Protein AF-A0A1F4CZK6-F1 (afdb_monomer_lite)

Secondary structure (DSSP, 8-state):
--EEEEEEEHHHHHHHHHHS-HHHHHHHTTS-HHHHHHHHHHTTPPPPPTTHHHHHHTT-----PPPPP--S--EEEEEEE--TT-----HHHHHHHHHHHHSGGG-----SS-SS--HHHHHHHHHHSPPS-S-TT-EE-TTSSS--EEE-GGGHHHHHHHHHHHHHHHHTTT---EEEEETTEEEEEEEETTEEEEE-EE--PPP--PPP-----------

Sequence (223 aa):
MPYVTIRYERNKLYEEVWAEAVTTVAKRYGISDVALRKRCKQLAVPLPPLGYWARVAAGKKPPTPPLPKYSGQTEIVRQRFVSEDAGETDPEHLIARREFKMRPENRIVVSETLDMPHPLIAATERALRRPKGRDPRDLQTKGRQSLDLCVSDGSVQRALRIMDALVKALDARGMPLRIIELDKKQRSCVTLQGQNLAIRLVEITVRTERKLHVDAVSVPVLS

Radius of gyration: 27.0 Å; chains: 1; bounding box: 80×61×60 Å

Foldseek 3Di:
DDKDKDKDFQVVLLVVQVVDPLQVVCVVVPHHSVVSVVVCVQQVRDHDDPCNVVCVVVVDDDDDDDRDDDPDDRMDIDIDDDDPPPPPCPVVVVVVVVVCCPPPLLPQDQDPDQDPFDPQLVQQVVLQPDDPDDDQQFRASWPGSHAGETHHPVCSRVVSSVVRSVQVSCVVVVFHFGFDQDPNTTFTWTQDPNDTDGDHYHDDDDDDDDDPPPPPPPDDDDD

pLDDT: mean 81.78, std 14.42, range [42.69, 95.69]

Structure (mmCIF, N/CA/C/O backbone):
data_AF-A0A1F4CZK6-F1
#
_entry.id   AF-A0A1F4CZK6-F1
#
loop_
_atom_site.group_PDB
_atom_site.id
_atom_site.type_symbol
_atom_site.label_atom_id
_atom_site.label_alt_id
_atom_site.label_comp_id
_atom_site.label_asym_id
_atom_site.label_entity_id
_atom_site.label_seq_id
_atom_site.pdbx_PDB_ins_code
_atom_site.Cartn_x
_atom_site.Cartn_y
_atom_site.Cartn_z
_atom_site.occupancy
_atom_site.B_iso_or_equiv
_atom_site.auth_seq_id
_atom_site.auth_comp_id
_atom_site.auth_asym_id
_atom_site.auth_atom_id
_atom_site.pdbx_PDB_model_num
ATOM 1 N N . MET A 1 1 ? -4.851 25.040 1.186 1.00 56.41 1 MET A N 1
ATOM 2 C CA . MET A 1 1 ? -4.259 23.790 1.729 1.00 56.41 1 MET A CA 1
ATOM 3 C C . MET A 1 1 ? -5.237 23.211 2.750 1.00 56.41 1 MET A C 1
ATOM 5 O O . MET A 1 1 ? -5.191 23.660 3.892 1.00 56.41 1 MET A O 1
ATOM 9 N N . PRO A 1 2 ? -6.159 22.297 2.393 1.00 77.25 2 PRO A N 1
ATOM 10 C CA . PRO A 1 2 ? -7.201 21.882 3.328 1.00 77.25 2 PRO A CA 1
ATOM 11 C C . PRO A 1 2 ? -6.672 20.805 4.285 1.00 77.25 2 PRO A C 1
ATOM 13 O O . PRO A 1 2 ? -6.826 19.601 4.087 1.00 77.25 2 PRO A O 1
ATOM 16 N N . TYR A 1 3 ? -5.998 21.245 5.346 1.00 78.12 3 TYR A N 1
ATOM 17 C CA . TYR A 1 3 ? -5.787 20.414 6.526 1.00 78.12 3 TYR A CA 1
ATOM 18 C C . TYR A 1 3 ? -6.946 20.635 7.488 1.00 78.12 3 TYR A C 1
ATOM 20 O O . TYR A 1 3 ? -7.206 21.762 7.904 1.00 78.12 3 TYR A O 1
ATOM 28 N N . VAL A 1 4 ? -7.615 19.556 7.880 1.00 86.38 4 VAL A N 1
ATOM 29 C CA . VAL A 1 4 ? -8.638 19.601 8.924 1.00 86.38 4 VAL A CA 1
ATOM 30 C C . VAL A 1 4 ? -8.013 19.142 10.232 1.00 86.38 4 VAL A C 1
ATOM 32 O O . VAL A 1 4 ? -7.334 18.112 10.295 1.00 86.38 4 VAL A O 1
ATOM 35 N N . THR A 1 5 ? -8.231 19.921 11.288 1.00 90.38 5 THR A N 1
ATOM 36 C CA . THR A 1 5 ? -7.816 19.554 12.642 1.00 90.38 5 THR A CA 1
ATOM 37 C C . THR A 1 5 ? -8.919 18.729 13.287 1.00 90.38 5 THR A C 1
ATOM 39 O O . THR A 1 5 ? -10.020 19.221 13.508 1.00 90.38 5 THR A O 1
ATOM 42 N N . ILE A 1 6 ? -8.617 17.473 13.603 1.00 90.75 6 ILE A N 1
ATOM 43 C CA . ILE A 1 6 ? -9.519 16.559 14.299 1.00 90.75 6 ILE A CA 1
ATOM 44 C C . ILE A 1 6 ? -9.060 16.441 15.751 1.00 90.75 6 ILE A C 1
ATOM 46 O O . ILE A 1 6 ? -7.894 16.129 16.015 1.00 90.75 6 ILE A O 1
ATOM 50 N N . ARG A 1 7 ? -9.989 16.670 16.680 1.00 93.38 7 ARG A N 1
ATOM 51 C CA . ARG A 1 7 ? -9.779 16.555 18.126 1.00 93.38 7 ARG A CA 1
ATOM 52 C C . ARG A 1 7 ? -10.531 15.343 18.666 1.00 93.38 7 ARG A C 1
ATOM 54 O O . ARG A 1 7 ? -11.710 15.157 18.369 1.00 93.38 7 ARG A O 1
ATOM 61 N N . TYR A 1 8 ? -9.834 14.517 19.437 1.00 93.50 8 TYR A N 1
ATOM 62 C CA . TYR A 1 8 ? -10.393 13.369 20.144 1.00 93.50 8 TYR A CA 1
ATOM 63 C C . TYR A 1 8 ? -10.308 13.645 21.638 1.00 93.50 8 TYR A C 1
ATOM 65 O O . TYR A 1 8 ? -9.234 13.523 22.224 1.00 93.50 8 TYR A O 1
ATOM 73 N N . GLU A 1 9 ? -11.431 13.998 22.245 1.00 94.75 9 GLU A N 1
ATOM 74 C CA . GLU A 1 9 ? -11.539 14.207 23.686 1.00 94.75 9 GLU A CA 1
ATOM 75 C C . GLU A 1 9 ? -12.031 12.927 24.359 1.00 94.75 9 GLU A C 1
ATOM 77 O O . GLU A 1 9 ? -12.968 12.284 23.887 1.00 94.75 9 GLU A O 1
ATOM 82 N N . ARG A 1 10 ? -11.408 12.552 25.476 1.00 94.50 10 ARG A N 1
ATOM 83 C CA . ARG A 1 10 ? -11.671 11.290 26.177 1.00 94.50 10 ARG A CA 1
ATOM 84 C C . ARG A 1 10 ? -13.142 11.097 26.558 1.00 94.50 10 ARG A C 1
ATOM 86 O O . ARG A 1 10 ? -13.684 10.021 26.320 1.00 94.50 10 ARG A O 1
ATOM 93 N N . ASN A 1 11 ? -13.768 12.120 27.141 1.00 93.56 11 ASN A N 1
ATOM 94 C CA . AS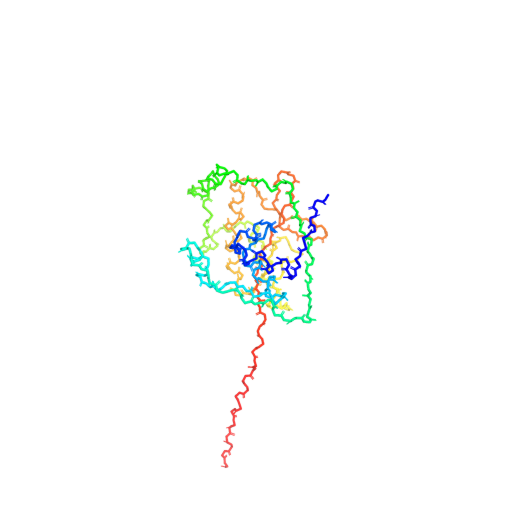N A 1 11 ? -15.154 12.048 27.616 1.00 93.56 11 ASN A CA 1
ATOM 95 C C . ASN A 1 11 ? -16.131 11.941 26.442 1.00 93.56 11 ASN A C 1
ATOM 97 O O . ASN A 1 11 ? -16.938 11.018 26.395 1.00 93.56 11 ASN A O 1
ATOM 101 N N . LYS A 1 12 ? -15.969 12.812 25.441 1.00 94.06 12 LYS A N 1
ATOM 102 C CA . LYS A 1 12 ? -16.774 12.798 24.217 1.00 94.06 12 LYS A CA 1
ATOM 103 C C . LYS A 1 12 ? -16.664 11.467 23.476 1.00 94.06 12 LYS A C 1
ATOM 105 O O . LYS A 1 12 ? -17.664 10.882 23.080 1.00 94.06 12 LYS A O 1
ATOM 110 N N . LEU A 1 13 ? -15.443 10.951 23.333 1.00 94.12 13 LEU A N 1
ATOM 111 C CA . LEU A 1 13 ? -15.209 9.682 22.657 1.00 94.12 13 LEU A CA 1
ATOM 112 C C . LEU A 1 13 ? -15.862 8.513 23.405 1.00 94.12 13 LEU A C 1
ATOM 114 O O . LEU A 1 13 ? -16.366 7.600 22.760 1.00 94.12 13 LEU A O 1
ATOM 118 N N . TYR A 1 14 ? -15.870 8.540 24.742 1.00 95.12 14 TYR A N 1
ATOM 119 C CA . TYR A 1 14 ? -16.593 7.564 25.557 1.00 95.12 14 TYR A CA 1
ATOM 120 C C . TYR A 1 14 ? -18.107 7.639 25.315 1.00 95.12 14 TYR A C 1
ATOM 122 O O . TYR A 1 14 ? -18.718 6.618 25.019 1.00 95.12 14 TYR A O 1
ATOM 130 N N . GLU A 1 15 ? -18.707 8.826 25.364 1.00 94.00 15 GLU A N 1
ATOM 131 C CA . GLU A 1 15 ? -20.142 8.993 25.101 1.00 94.00 15 GLU A CA 1
ATOM 132 C C . GLU A 1 15 ? -20.527 8.477 23.709 1.00 94.00 15 GLU A C 1
ATOM 134 O O . GLU A 1 15 ? -21.470 7.702 23.570 1.00 94.00 15 GLU A O 1
ATOM 139 N N . GLU A 1 16 ? -19.748 8.815 22.681 1.00 94.19 16 GLU A N 1
ATOM 140 C CA . GLU A 1 16 ? -20.040 8.417 21.304 1.00 94.19 16 GLU A CA 1
ATOM 141 C C . GLU A 1 16 ? -19.936 6.902 21.076 1.00 94.19 16 GLU A C 1
ATOM 143 O O . GLU A 1 16 ? -20.827 6.318 20.458 1.00 94.19 16 GLU A O 1
ATOM 148 N N . VAL A 1 17 ? -18.885 6.235 21.575 1.00 94.44 17 VAL A N 1
ATOM 149 C CA . VAL A 1 17 ? -18.693 4.782 21.351 1.00 94.44 17 VAL A CA 1
ATOM 150 C C . VAL A 1 17 ? -19.632 3.904 22.176 1.00 94.44 17 VAL A C 1
ATOM 152 O O . VAL A 1 17 ? -19.756 2.712 21.881 1.00 94.44 17 VAL A O 1
ATOM 155 N N . TRP A 1 18 ? -20.263 4.467 23.208 1.00 93.56 18 TRP A N 1
ATOM 156 C CA . TRP A 1 18 ? -21.314 3.814 23.991 1.00 93.56 18 TRP A CA 1
ATOM 157 C C . TRP A 1 18 ? -22.728 4.202 23.535 1.00 93.56 18 TRP A C 1
ATOM 159 O O . TRP A 1 18 ? -23.667 3.476 23.853 1.00 93.56 18 TRP A O 1
ATOM 169 N N . ALA A 1 19 ? -22.882 5.272 22.748 1.00 91.44 19 ALA A N 1
ATOM 170 C CA . ALA A 1 19 ? -24.136 5.652 22.093 1.00 91.44 19 ALA A CA 1
ATOM 171 C C . ALA A 1 19 ? -24.327 4.978 20.724 1.00 91.44 19 ALA A C 1
ATOM 173 O O . ALA A 1 19 ? -25.451 4.623 20.372 1.00 91.44 19 ALA A O 1
ATOM 174 N N . GLU A 1 20 ? -23.245 4.740 19.974 1.00 91.56 20 GLU A N 1
ATOM 175 C CA . GLU A 1 20 ? -23.296 4.095 18.660 1.00 91.56 20 GLU A CA 1
ATOM 176 C C . GLU A 1 20 ? -22.136 3.125 18.396 1.00 91.56 20 GLU A C 1
ATOM 178 O O . GLU A 1 20 ? -21.078 3.150 19.028 1.00 91.56 20 GLU A O 1
ATOM 183 N N . ALA A 1 21 ? -22.322 2.256 17.397 1.00 91.94 21 ALA A N 1
ATOM 184 C CA . ALA A 1 21 ? -21.283 1.338 16.956 1.00 91.94 21 ALA A CA 1
ATOM 185 C C . ALA A 1 21 ? -20.005 2.087 16.543 1.00 91.94 21 ALA A C 1
ATOM 187 O O . ALA A 1 21 ? -20.043 3.056 15.786 1.00 91.94 21 ALA A O 1
ATOM 188 N N . VAL A 1 22 ? -18.849 1.566 16.971 1.00 92.06 22 VAL A N 1
ATOM 189 C CA . VAL A 1 22 ? -17.511 2.128 16.688 1.00 92.06 22 VAL A CA 1
ATOM 190 C C . VAL A 1 22 ? -17.303 2.386 15.191 1.00 92.06 22 VAL A C 1
ATOM 192 O O . VAL A 1 22 ? -16.657 3.357 14.814 1.00 92.06 22 VAL A O 1
ATOM 195 N N . THR A 1 23 ? -17.869 1.541 14.329 1.00 90.44 23 THR A N 1
ATOM 196 C CA . THR A 1 23 ? -17.836 1.701 12.868 1.00 90.44 23 THR A CA 1
ATOM 197 C C . THR A 1 23 ? -18.533 2.972 12.393 1.00 90.44 23 THR A C 1
ATOM 199 O O . THR A 1 23 ? -18.058 3.606 11.457 1.00 90.44 23 THR A O 1
ATOM 202 N N . THR A 1 24 ? -19.642 3.356 13.023 1.00 91.94 24 THR A N 1
ATOM 203 C CA . THR A 1 24 ? -20.401 4.570 12.695 1.00 91.94 24 THR A CA 1
ATOM 204 C C . THR A 1 24 ? -19.690 5.804 13.230 1.00 91.94 24 THR A C 1
ATOM 206 O O . THR A 1 24 ? -19.474 6.759 12.487 1.00 91.94 24 THR A O 1
ATOM 209 N N . VAL A 1 25 ? -19.223 5.746 14.479 1.00 93.88 25 VAL A N 1
ATOM 210 C CA . VAL A 1 25 ? -18.435 6.820 15.098 1.00 93.88 25 VAL A CA 1
ATOM 211 C C . VAL A 1 25 ? -17.164 7.099 14.286 1.00 93.88 25 VAL A C 1
ATOM 213 O O . VAL A 1 25 ? -16.857 8.249 13.981 1.00 93.88 25 VAL A O 1
ATOM 216 N N . ALA A 1 26 ? -16.457 6.059 13.833 1.00 91.81 26 ALA A N 1
ATOM 217 C CA . ALA A 1 26 ? -15.217 6.205 13.065 1.00 91.81 26 ALA A CA 1
ATOM 218 C C . ALA A 1 26 ? -15.409 6.986 11.755 1.00 91.81 26 ALA A C 1
ATOM 220 O O . ALA A 1 26 ? -14.544 7.791 11.398 1.00 91.81 26 ALA A O 1
ATOM 221 N N . LYS A 1 27 ? -16.562 6.816 11.089 1.00 90.12 27 LYS A N 1
ATOM 222 C CA . LYS A 1 27 ? -16.910 7.556 9.866 1.00 90.12 27 LYS A CA 1
ATOM 223 C C . LYS A 1 27 ? -17.008 9.061 10.106 1.00 90.12 27 LYS A C 1
ATOM 225 O O . LYS A 1 27 ? -16.531 9.815 9.266 1.00 90.12 27 LYS A O 1
ATOM 230 N N . ARG A 1 28 ? -17.533 9.507 11.254 1.00 89.56 28 ARG A N 1
ATOM 231 C CA . ARG A 1 28 ? -17.620 10.944 11.595 1.00 89.56 28 ARG A CA 1
ATOM 232 C C . ARG A 1 28 ? -16.247 11.594 11.728 1.00 89.56 28 ARG A C 1
ATOM 234 O O . ARG A 1 28 ? -16.057 12.741 11.350 1.00 89.56 28 ARG A O 1
ATOM 241 N N . TYR A 1 29 ? -15.273 10.830 12.214 1.00 88.12 29 TYR A N 1
ATOM 242 C CA . TYR A 1 29 ? -13.871 11.242 12.278 1.00 88.12 29 TYR A CA 1
ATOM 243 C C . TYR A 1 29 ? -13.104 10.975 10.967 1.00 88.12 29 TYR A C 1
ATOM 245 O O . TYR A 1 29 ? -11.902 11.230 10.880 1.00 88.12 29 TYR A O 1
ATOM 253 N N . GLY A 1 30 ? -13.767 10.420 9.946 1.00 85.38 30 GLY A N 1
ATOM 254 C CA . GLY A 1 30 ? -13.189 10.054 8.653 1.00 85.38 30 GLY A CA 1
ATOM 255 C C . GLY A 1 30 ? -12.145 8.932 8.707 1.00 85.38 30 GLY A C 1
ATOM 256 O O . GLY A 1 30 ? -11.421 8.727 7.732 1.00 85.38 30 GLY A O 1
ATOM 257 N N . ILE A 1 31 ? -11.984 8.230 9.830 1.00 88.44 31 ILE A N 1
ATOM 258 C CA . ILE A 1 31 ? -10.938 7.213 10.030 1.00 88.44 31 ILE A CA 1
ATOM 259 C C . ILE A 1 31 ? -11.510 5.792 9.983 1.00 88.44 31 ILE A C 1
ATOM 261 O O . ILE A 1 31 ? -12.718 5.589 10.039 1.00 88.44 31 ILE A O 1
ATOM 265 N N . SER A 1 32 ? -10.632 4.789 9.898 1.00 89.38 32 SER A N 1
ATOM 266 C CA . SER A 1 32 ? -11.051 3.391 10.028 1.00 89.38 32 SER A CA 1
ATOM 267 C C . SER A 1 32 ? -11.450 3.048 11.465 1.00 89.38 32 SER A C 1
ATOM 269 O O . SER A 1 32 ? -10.983 3.658 12.433 1.00 89.38 32 SER A O 1
ATOM 271 N N . ASP A 1 33 ? -12.274 2.015 11.613 1.00 90.69 33 ASP A N 1
ATOM 272 C CA . ASP A 1 33 ? -12.677 1.456 12.903 1.00 90.69 33 ASP A CA 1
ATOM 273 C C . ASP A 1 33 ? -11.459 1.043 13.754 1.00 90.69 33 ASP A C 1
ATOM 275 O O . ASP A 1 33 ? -11.380 1.372 14.938 1.00 90.69 33 ASP A O 1
ATOM 279 N N . VAL A 1 34 ? -10.452 0.410 13.144 1.00 93.12 34 VAL A N 1
ATOM 280 C CA . VAL A 1 34 ? -9.192 0.031 13.799 1.00 93.12 34 VAL A CA 1
ATOM 281 C C . VAL A 1 34 ? -8.441 1.267 14.292 1.00 93.12 34 VAL A C 1
ATOM 283 O O . VAL A 1 34 ? -7.881 1.255 15.392 1.00 93.12 34 VAL A O 1
ATOM 286 N N . ALA A 1 35 ? -8.427 2.350 13.509 1.00 92.00 35 ALA A N 1
ATOM 287 C CA . ALA A 1 35 ? -7.797 3.598 13.920 1.00 92.00 35 ALA A CA 1
ATOM 288 C C . ALA A 1 35 ? -8.531 4.226 15.113 1.00 92.00 35 ALA A C 1
ATOM 290 O O . ALA A 1 35 ? -7.868 4.622 16.073 1.00 92.00 35 ALA A O 1
ATOM 291 N N . LEU A 1 36 ? -9.869 4.247 15.110 1.00 94.25 36 LEU A N 1
ATOM 292 C CA . LEU A 1 36 ? -10.653 4.758 16.237 1.00 94.25 36 LEU A CA 1
ATOM 293 C C . LEU A 1 36 ? -10.429 3.919 17.505 1.00 94.25 36 LEU A C 1
ATOM 295 O O . LEU A 1 36 ? -10.193 4.476 18.577 1.00 94.25 36 LEU A O 1
ATOM 299 N N . ARG A 1 37 ? -10.387 2.584 17.389 1.00 94.12 37 ARG A N 1
ATOM 300 C CA . ARG A 1 37 ? -10.061 1.685 18.513 1.00 94.12 37 ARG A CA 1
ATOM 301 C C . ARG A 1 37 ? -8.679 1.970 19.099 1.00 94.12 37 ARG A C 1
ATOM 303 O O . ARG A 1 37 ? -8.524 1.973 20.319 1.00 94.12 37 ARG A O 1
ATOM 310 N N . LYS A 1 38 ? -7.680 2.260 18.255 1.00 94.50 38 LYS A N 1
ATOM 311 C CA . LYS A 1 38 ? -6.349 2.689 18.721 1.00 94.50 38 LYS A CA 1
ATOM 312 C C . LYS A 1 38 ? -6.421 3.999 19.509 1.00 94.50 38 LYS A C 1
ATOM 314 O O . LYS A 1 38 ? -5.742 4.102 20.526 1.00 94.50 38 LYS A O 1
ATOM 319 N N . ARG A 1 39 ? -7.244 4.970 19.088 1.00 94.06 39 ARG A N 1
ATOM 320 C CA . ARG A 1 39 ? -7.448 6.227 19.837 1.00 94.06 39 ARG A CA 1
ATOM 321 C C . ARG A 1 39 ? -8.128 5.991 21.180 1.00 94.06 39 ARG A C 1
ATOM 323 O O . ARG A 1 39 ? -7.629 6.479 22.187 1.00 94.06 39 ARG A O 1
ATOM 330 N N . CYS A 1 40 ? -9.172 5.164 21.213 1.00 93.56 40 CYS A N 1
ATOM 331 C CA . CYS A 1 40 ? -9.838 4.786 22.462 1.00 93.56 40 CYS A CA 1
ATOM 332 C C . CYS A 1 40 ? -8.851 4.135 23.440 1.00 93.56 40 CYS A C 1
ATOM 334 O O . CYS A 1 40 ? -8.787 4.518 24.603 1.00 93.56 40 CYS A O 1
ATOM 336 N N . LYS A 1 41 ? -8.003 3.218 22.951 1.00 93.12 41 LYS A N 1
ATOM 337 C CA . LYS A 1 41 ? -6.956 2.581 23.761 1.00 93.12 41 LYS A CA 1
ATOM 338 C C . LYS A 1 41 ? -5.937 3.592 24.305 1.00 93.12 41 LYS A C 1
ATOM 340 O O . LYS A 1 41 ? -5.561 3.490 25.465 1.00 93.12 41 LYS A O 1
ATOM 345 N N . GLN A 1 42 ? -5.502 4.556 23.490 1.00 92.50 42 GLN A N 1
ATOM 346 C CA . GLN A 1 42 ? -4.559 5.608 23.904 1.00 92.50 42 GLN A CA 1
ATOM 347 C C . GLN A 1 42 ? -5.133 6.527 24.993 1.00 92.50 42 GLN A C 1
ATOM 349 O O . GLN A 1 42 ? -4.411 6.924 25.902 1.00 92.50 42 GLN A O 1
ATOM 354 N N . LEU A 1 43 ? -6.430 6.831 24.918 1.00 93.06 43 LEU A N 1
ATOM 355 C CA . LEU A 1 43 ? -7.142 7.673 25.884 1.00 93.06 43 LEU A CA 1
ATOM 356 C C . LEU A 1 43 ? -7.712 6.881 27.076 1.00 93.06 43 LEU A C 1
ATOM 358 O O . LEU A 1 43 ? -8.468 7.435 27.872 1.00 93.06 43 LEU A O 1
ATOM 362 N N . ALA A 1 44 ? -7.402 5.584 27.191 1.00 92.94 44 ALA A N 1
ATOM 363 C CA . ALA A 1 44 ? -7.985 4.686 28.191 1.00 92.94 44 ALA A CA 1
ATOM 364 C C . ALA A 1 44 ? -9.528 4.784 28.255 1.00 92.94 44 ALA A C 1
ATOM 366 O O . ALA A 1 44 ? -10.124 4.861 29.335 1.00 92.94 44 ALA A O 1
ATOM 367 N N . VAL A 1 45 ? -10.164 4.834 27.080 1.00 94.06 45 VAL A N 1
ATOM 368 C CA . VAL A 1 45 ? -11.620 4.801 26.904 1.00 94.06 45 VAL A CA 1
ATOM 369 C C . VAL A 1 45 ? -12.049 3.340 26.746 1.00 94.06 45 VAL A C 1
ATOM 371 O O . VAL A 1 45 ? -11.603 2.683 25.796 1.00 94.06 45 VAL A O 1
ATOM 374 N N . PRO A 1 46 ? -12.890 2.802 27.649 1.00 93.19 46 PRO A N 1
ATOM 375 C CA . PRO A 1 46 ? -13.405 1.448 27.513 1.00 93.19 46 PRO A CA 1
ATOM 376 C C . PRO A 1 46 ? -14.323 1.364 26.294 1.00 93.19 46 PRO A C 1
ATOM 378 O O . PRO A 1 46 ? -15.129 2.258 26.046 1.00 93.19 46 PRO A O 1
ATOM 381 N N . LEU A 1 47 ? -14.205 0.272 25.545 1.00 92.88 47 LEU A N 1
ATOM 382 C CA . LEU A 1 47 ? -15.050 -0.006 24.390 1.00 92.88 47 LEU A CA 1
ATOM 383 C C . LEU A 1 47 ? -16.116 -1.045 24.751 1.00 92.88 47 LEU A C 1
ATOM 385 O O . LEU A 1 47 ? -15.824 -1.950 25.539 1.00 92.88 47 LEU A O 1
ATOM 389 N N . PRO A 1 48 ? -17.310 -0.978 24.140 1.00 90.12 48 PRO A N 1
ATOM 390 C CA . PRO A 1 48 ? -18.312 -2.017 24.309 1.00 90.12 48 PRO A CA 1
ATOM 391 C C . PRO A 1 48 ? -17.775 -3.379 23.827 1.00 90.12 48 PRO A C 1
ATOM 393 O O . PRO A 1 48 ? -17.091 -3.444 22.794 1.00 90.12 48 PRO A O 1
ATOM 396 N N . PRO A 1 49 ? -18.064 -4.477 24.554 1.00 88.06 49 PRO A N 1
ATOM 397 C CA . PRO A 1 49 ? -17.598 -5.812 24.192 1.00 88.06 49 PRO A CA 1
ATOM 398 C C . PRO A 1 49 ? -18.218 -6.293 22.874 1.00 88.06 49 PRO A C 1
ATOM 400 O O . PRO A 1 49 ? -19.235 -5.768 22.405 1.00 88.06 49 PRO A O 1
ATOM 403 N N . LEU A 1 50 ? -17.624 -7.331 22.274 1.00 85.75 50 LEU A N 1
ATOM 404 C CA . LEU A 1 50 ? -18.214 -7.968 21.096 1.00 85.75 50 LEU A CA 1
ATOM 405 C C . LEU A 1 50 ? -19.648 -8.427 21.404 1.00 85.75 50 LEU A C 1
ATOM 407 O O . LEU A 1 50 ? -19.931 -8.971 22.469 1.00 85.75 50 LEU A O 1
ATOM 411 N N . GLY A 1 51 ? -20.565 -8.163 20.473 1.00 85.56 51 GLY A N 1
ATOM 412 C CA . GLY A 1 51 ? -21.982 -8.493 20.629 1.00 85.56 51 GLY A CA 1
ATOM 413 C C . GLY A 1 51 ? -22.796 -7.516 21.487 1.00 85.56 51 GLY A C 1
ATOM 414 O O . GLY A 1 51 ? -24.013 -7.668 21.543 1.00 85.56 51 GLY A O 1
ATOM 415 N N . TYR A 1 52 ? -22.189 -6.486 22.099 1.00 91.50 52 TYR A N 1
ATOM 416 C CA . TYR A 1 52 ? -22.931 -5.441 22.823 1.00 91.50 52 TYR A CA 1
ATOM 417 C C . TYR A 1 52 ? -24.019 -4.811 21.942 1.00 91.50 52 TYR A C 1
ATOM 419 O O . TYR A 1 52 ? -25.197 -4.853 22.286 1.00 91.50 52 TYR A O 1
ATOM 427 N N . TRP A 1 53 ? -23.642 -4.335 20.751 1.00 89.88 53 TRP A N 1
ATOM 428 C CA . TRP A 1 53 ? -24.570 -3.705 19.806 1.00 89.88 53 TRP A CA 1
ATOM 429 C C . TRP A 1 53 ? -25.622 -4.666 19.245 1.00 89.88 53 TRP A C 1
ATOM 431 O O . TRP A 1 53 ? -26.750 -4.252 19.010 1.00 89.88 53 TRP A O 1
ATOM 441 N N . ALA A 1 54 ? -25.307 -5.959 19.118 1.00 88.81 54 ALA A N 1
ATOM 442 C CA . ALA A 1 54 ? -26.296 -6.970 18.742 1.00 88.81 54 ALA A CA 1
ATOM 443 C C . ALA A 1 54 ? -27.359 -7.159 19.838 1.00 88.81 54 ALA A C 1
ATOM 445 O O . ALA A 1 54 ? -28.543 -7.299 19.548 1.00 88.81 54 ALA A O 1
ATOM 446 N N . ARG A 1 55 ? -26.954 -7.108 21.115 1.00 88.88 55 ARG A N 1
ATOM 447 C CA . ARG A 1 55 ? -27.882 -7.166 22.254 1.00 88.88 55 ARG A CA 1
ATOM 448 C C . ARG A 1 55 ? -28.753 -5.913 22.339 1.00 88.88 55 ARG A C 1
ATOM 450 O O . ARG A 1 55 ? -29.939 -6.051 22.618 1.00 88.88 55 ARG A O 1
ATOM 457 N N . VAL A 1 56 ? -28.183 -4.735 22.078 1.00 89.12 56 VAL A N 1
ATOM 458 C CA . VAL A 1 56 ? -28.933 -3.468 22.005 1.00 89.12 56 VAL A CA 1
ATOM 459 C C . VAL A 1 56 ? -29.951 -3.502 20.864 1.00 89.12 56 VAL A C 1
ATOM 461 O O . VAL A 1 56 ? -31.116 -3.192 21.088 1.00 89.12 56 VAL A O 1
ATOM 464 N N . ALA A 1 57 ? -29.555 -3.967 19.674 1.00 88.00 57 ALA A N 1
ATOM 465 C CA . ALA A 1 57 ? -30.460 -4.134 18.534 1.00 88.00 57 ALA A CA 1
ATOM 466 C C . ALA A 1 57 ? -31.600 -5.130 18.820 1.00 88.00 57 ALA A C 1
ATOM 468 O O . ALA A 1 57 ? -32.717 -4.945 18.351 1.00 88.00 57 ALA A O 1
ATOM 469 N N . ALA A 1 58 ? -31.345 -6.146 19.649 1.00 91.75 58 ALA A N 1
ATOM 470 C CA . ALA A 1 58 ? -32.355 -7.079 20.149 1.00 91.75 58 ALA A CA 1
ATOM 471 C C . ALA A 1 58 ? -33.204 -6.519 21.318 1.00 91.75 58 ALA A C 1
ATOM 473 O O . ALA A 1 58 ? -33.849 -7.290 22.028 1.00 91.75 58 ALA A O 1
ATOM 474 N N . GLY A 1 59 ? -33.164 -5.206 21.576 1.00 90.69 59 GLY A N 1
ATOM 475 C CA . GLY A 1 59 ? -33.964 -4.527 22.602 1.00 90.69 59 GLY A CA 1
ATOM 476 C C . GLY A 1 59 ? -33.460 -4.680 24.042 1.00 90.69 59 GLY A C 1
ATOM 477 O O . GLY A 1 59 ? -34.136 -4.257 24.980 1.00 90.69 59 GLY A O 1
ATOM 478 N N . LYS A 1 60 ? -32.281 -5.277 24.264 1.00 87.69 60 LYS A N 1
ATOM 479 C CA . LYS A 1 60 ? -31.709 -5.439 25.612 1.00 87.69 60 LYS A CA 1
ATOM 480 C C . LYS A 1 60 ? -30.965 -4.168 26.031 1.00 87.69 60 LYS A C 1
ATOM 482 O O . LYS A 1 60 ? -30.338 -3.516 25.203 1.00 87.69 60 LYS A O 1
ATOM 487 N N . LYS A 1 61 ? -30.946 -3.867 27.336 1.00 85.62 61 LYS A N 1
ATOM 488 C CA . LYS A 1 61 ? -30.180 -2.755 27.940 1.00 85.62 61 LYS A CA 1
ATOM 489 C C . LYS A 1 61 ? -28.972 -3.276 28.739 1.00 85.62 61 LYS A C 1
ATOM 491 O O . LYS A 1 61 ? -29.037 -3.349 29.964 1.00 85.62 61 LYS A O 1
ATOM 496 N N . PRO A 1 62 ? -27.900 -3.747 28.073 1.00 83.44 62 PRO A N 1
ATOM 497 C CA . PRO A 1 62 ? -26.686 -4.186 28.756 1.00 83.44 62 PRO A CA 1
ATOM 498 C C . PRO A 1 62 ? -26.014 -3.023 29.514 1.00 83.44 62 PRO A C 1
ATOM 500 O O . PRO A 1 62 ? -26.041 -1.890 29.033 1.00 83.44 62 PRO A O 1
ATOM 503 N N . PRO A 1 63 ? -25.389 -3.295 30.673 1.00 84.12 63 PRO A N 1
ATOM 504 C CA . PRO A 1 63 ? -24.796 -2.259 31.512 1.00 84.12 63 PRO A CA 1
ATOM 505 C C . PRO A 1 63 ? -23.633 -1.548 30.811 1.00 84.12 63 PRO A C 1
ATOM 507 O O . PRO A 1 63 ? -22.826 -2.177 30.121 1.00 84.12 63 PRO A O 1
ATOM 510 N N . THR A 1 64 ? -23.539 -0.238 31.030 1.00 87.19 64 THR A N 1
ATOM 511 C CA . THR A 1 64 ? -22.438 0.619 30.575 1.00 87.19 64 THR A CA 1
ATOM 512 C C . THR A 1 64 ? -21.514 0.929 31.762 1.00 87.19 64 THR A C 1
ATOM 514 O O . THR A 1 64 ? -21.963 1.572 32.714 1.00 87.19 64 THR A O 1
ATOM 517 N N . PRO A 1 65 ? -20.254 0.458 31.767 1.00 86.44 65 PRO A N 1
ATOM 518 C CA . PRO A 1 65 ? -19.317 0.708 32.853 1.00 86.44 65 PRO A CA 1
ATOM 519 C C . PRO A 1 65 ? -18.908 2.185 32.866 1.00 86.44 65 PRO A C 1
ATOM 521 O O . PRO A 1 65 ? -18.616 2.717 31.800 1.00 86.44 65 PRO A O 1
ATOM 524 N N . PRO A 1 66 ? -18.823 2.844 34.036 1.00 89.38 66 PRO A N 1
ATOM 525 C CA . PRO A 1 66 ? -18.430 4.246 34.108 1.00 89.38 66 PRO A CA 1
ATOM 526 C C . PRO A 1 66 ? -17.018 4.459 33.555 1.00 89.38 66 PRO A C 1
ATOM 528 O O . PRO A 1 66 ? -16.156 3.579 33.643 1.00 89.38 66 PRO A O 1
ATOM 531 N N . LEU A 1 67 ? -16.766 5.656 33.021 1.00 89.81 67 LEU A N 1
ATOM 532 C CA . LEU A 1 67 ? -15.455 6.027 32.503 1.00 89.81 67 LEU A CA 1
ATOM 533 C C . LEU A 1 67 ? -14.406 5.973 33.638 1.00 89.81 67 LEU A C 1
ATOM 535 O O . LEU A 1 67 ? -14.530 6.719 34.612 1.00 89.81 67 LEU A O 1
ATOM 539 N N . PRO A 1 68 ? -13.361 5.124 33.544 1.00 87.81 68 PRO A N 1
ATO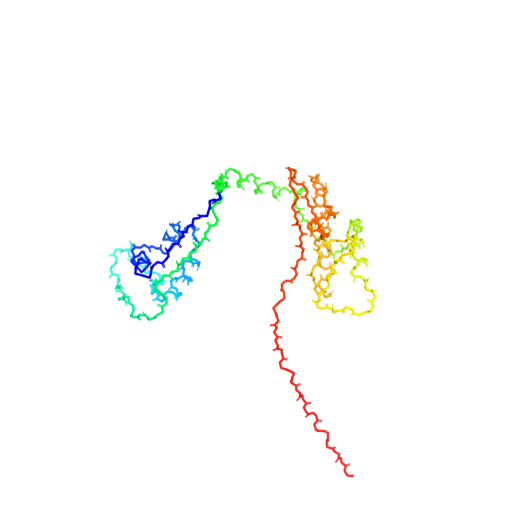M 540 C CA . PRO A 1 68 ? -12.379 4.978 34.615 1.00 87.81 68 PRO A CA 1
ATOM 541 C C . PRO A 1 68 ? -11.635 6.285 34.897 1.00 87.81 68 PRO A C 1
ATOM 543 O O . PRO A 1 68 ? -11.433 7.097 33.989 1.00 87.81 68 PRO A O 1
ATOM 546 N N . LYS A 1 69 ? -11.148 6.479 36.128 1.00 86.88 69 LYS A N 1
ATOM 547 C CA . LYS A 1 69 ? -10.197 7.565 36.405 1.00 86.88 69 LYS A CA 1
ATOM 548 C C . LYS A 1 69 ? -8.922 7.337 35.590 1.00 86.88 69 LYS A C 1
ATOM 550 O O . LYS A 1 69 ? -8.424 6.218 35.509 1.00 86.88 69 LYS A O 1
ATOM 555 N N . TYR A 1 70 ? -8.411 8.396 34.975 1.00 88.06 70 TYR A N 1
ATOM 556 C CA . TYR A 1 70 ? -7.211 8.349 34.147 1.00 88.06 70 TYR A CA 1
ATOM 557 C C . TYR A 1 70 ? -6.436 9.648 34.315 1.00 88.06 70 TYR A C 1
ATOM 559 O O . TYR A 1 70 ? -7.019 10.724 34.220 1.00 88.06 70 TYR A O 1
ATOM 567 N N . SER A 1 71 ? -5.138 9.531 34.581 1.00 84.44 71 SER A N 1
ATOM 568 C CA . SER A 1 71 ? -4.210 10.650 34.789 1.00 84.44 71 SER A CA 1
ATOM 569 C C . SER A 1 71 ? -3.339 10.946 33.564 1.00 84.44 71 SER A C 1
ATOM 571 O O . SER A 1 71 ? -2.449 11.787 33.633 1.00 84.44 71 SER A O 1
ATOM 573 N N . GLY A 1 72 ? -3.555 10.232 32.456 1.00 87.44 72 GLY A N 1
ATOM 574 C CA . GLY A 1 72 ? -2.818 10.443 31.217 1.00 87.44 72 GLY A CA 1
ATOM 575 C C . GLY A 1 72 ? -3.462 11.489 30.309 1.00 87.44 72 GLY A C 1
ATOM 576 O O . GLY A 1 72 ? -4.299 12.292 30.715 1.00 87.44 72 GLY A O 1
ATOM 577 N N . GLN A 1 73 ? -3.076 11.447 29.037 1.00 86.62 73 GLN A N 1
ATOM 578 C CA . GLN A 1 73 ? -3.559 12.368 28.013 1.00 86.62 73 GLN A CA 1
ATOM 579 C C . GLN A 1 73 ? -5.086 12.283 27.839 1.00 86.62 73 GLN A C 1
ATOM 581 O O . GLN A 1 73 ? -5.617 11.226 27.511 1.00 86.62 73 GLN A O 1
ATOM 586 N N . THR A 1 74 ? -5.795 13.397 28.015 1.00 91.00 74 THR A N 1
ATOM 587 C CA . THR A 1 74 ? -7.262 13.471 27.874 1.00 91.00 74 THR A CA 1
ATOM 588 C C . THR A 1 74 ? -7.721 13.895 26.480 1.00 91.00 74 THR A C 1
ATOM 590 O O . THR A 1 74 ? -8.893 13.719 26.149 1.00 91.00 74 THR A O 1
ATOM 593 N N . GLU A 1 75 ? -6.808 14.398 25.650 1.00 92.88 75 GLU A N 1
ATOM 594 C CA . GLU A 1 75 ? -7.101 14.882 24.305 1.00 92.88 75 GLU A CA 1
ATOM 595 C C . GLU A 1 75 ? -5.996 14.497 23.312 1.00 92.88 75 GLU A C 1
ATOM 597 O O . GLU A 1 75 ? -4.805 14.638 23.595 1.00 92.88 75 GLU A O 1
ATOM 602 N N . ILE A 1 76 ? -6.385 14.046 22.118 1.00 91.75 76 ILE A N 1
ATOM 603 C CA . ILE A 1 76 ? -5.481 13.861 20.978 1.00 91.75 76 ILE A CA 1
ATOM 604 C C . ILE A 1 76 ? -5.900 14.818 19.864 1.00 91.75 76 ILE A C 1
ATOM 606 O O . ILE A 1 76 ? -7.019 14.737 19.367 1.00 91.75 76 ILE A O 1
ATOM 610 N N . VAL A 1 77 ? -4.972 15.653 19.399 1.00 92.44 77 VAL A N 1
ATOM 611 C CA . VAL A 1 77 ? -5.174 16.528 18.236 1.00 92.44 77 VAL A CA 1
ATOM 612 C C . VAL A 1 77 ? -4.381 15.986 17.050 1.00 92.44 77 VAL A C 1
ATOM 614 O O . VAL A 1 77 ? -3.204 15.637 17.173 1.00 92.44 77 VAL A O 1
ATOM 617 N N . ARG A 1 78 ? -5.022 15.867 15.885 1.00 88.31 78 ARG A N 1
ATOM 618 C CA . ARG A 1 78 ? -4.379 15.421 14.642 1.00 88.31 78 ARG A CA 1
ATOM 619 C C . ARG A 1 78 ? -4.804 16.296 13.480 1.00 88.31 78 ARG A C 1
ATOM 621 O O . ARG A 1 78 ? -5.988 16.526 13.278 1.00 88.31 78 ARG A O 1
ATOM 628 N N . GLN A 1 79 ? -3.835 16.705 12.674 1.00 87.00 79 GLN A N 1
ATOM 629 C CA . GLN A 1 79 ? -4.104 17.286 11.369 1.00 87.00 79 GLN A CA 1
ATOM 630 C C . GLN A 1 79 ? -4.232 16.166 10.342 1.00 87.00 79 GLN A C 1
ATOM 632 O O . GLN A 1 79 ? -3.407 15.249 10.291 1.00 87.00 79 GLN A O 1
ATOM 637 N N . ARG A 1 80 ? -5.291 16.231 9.543 1.00 79.38 80 ARG A N 1
ATOM 638 C CA . ARG A 1 80 ? -5.543 15.327 8.429 1.00 79.38 80 ARG A CA 1
ATOM 639 C C . ARG A 1 80 ? -5.577 16.145 7.151 1.00 79.38 80 ARG A C 1
ATOM 641 O O . ARG A 1 80 ? -6.313 17.122 7.073 1.00 79.38 80 ARG A O 1
ATOM 648 N N . PHE A 1 81 ? -4.822 15.707 6.154 1.00 76.50 81 PHE A N 1
ATOM 649 C CA . PHE A 1 81 ? -4.983 16.208 4.799 1.00 76.50 81 PHE A CA 1
ATOM 650 C C . PHE A 1 81 ? -6.314 15.708 4.230 1.00 76.50 81 PHE A C 1
ATOM 652 O O . PHE A 1 81 ? -6.561 14.497 4.201 1.00 76.50 81 PHE A O 1
ATOM 659 N N . VAL A 1 82 ? -7.173 16.634 3.821 1.00 69.50 82 VAL A N 1
ATOM 660 C CA . VAL A 1 82 ? -8.409 16.332 3.102 1.00 69.50 82 VAL A CA 1
ATOM 661 C C . VAL A 1 82 ? -8.201 16.840 1.686 1.00 69.50 82 VAL A C 1
ATOM 663 O O . VAL A 1 82 ? -8.076 18.041 1.474 1.00 69.50 82 VAL A O 1
ATOM 666 N N . SER A 1 83 ? -8.086 15.930 0.721 1.00 61.97 83 SER A N 1
ATOM 667 C CA . SER A 1 83 ? -8.164 16.324 -0.682 1.00 61.97 83 SER A CA 1
ATOM 668 C C . SER A 1 83 ? -9.605 16.729 -0.976 1.00 61.97 83 SER A C 1
ATOM 670 O O . SER A 1 83 ? -10.514 15.945 -0.707 1.00 61.97 83 SER A O 1
ATOM 672 N N . GLU A 1 84 ? -9.809 17.920 -1.537 1.00 57.41 84 GLU A N 1
ATOM 673 C CA . GLU A 1 84 ? -11.093 18.298 -2.152 1.00 57.41 84 GLU A CA 1
ATOM 674 C C . GLU A 1 84 ? -11.441 17.307 -3.280 1.00 57.41 84 GLU A C 1
ATOM 676 O O . GLU A 1 84 ? -12.589 16.902 -3.414 1.00 57.41 84 GLU A O 1
ATOM 681 N N . ASP A 1 85 ? -10.414 16.766 -3.950 1.00 53.78 85 ASP A N 1
ATOM 682 C CA . ASP A 1 85 ? -10.499 15.683 -4.940 1.00 53.78 85 ASP A CA 1
ATOM 683 C C . ASP A 1 85 ? -10.541 14.272 -4.333 1.00 53.78 85 ASP A C 1
ATOM 685 O O . ASP A 1 85 ? -10.208 13.289 -5.002 1.00 53.78 85 ASP A O 1
ATOM 689 N N . ALA A 1 86 ? -10.939 14.113 -3.065 1.00 53.31 86 ALA A N 1
ATOM 690 C CA . ALA A 1 86 ? -11.419 12.808 -2.612 1.00 53.31 86 ALA A CA 1
ATOM 691 C C . ALA A 1 86 ? -12.778 12.562 -3.276 1.00 53.31 86 ALA A C 1
ATOM 693 O O . ALA A 1 86 ? -13.800 12.539 -2.598 1.00 53.31 86 ALA A O 1
ATOM 694 N N . GLY A 1 87 ? -12.783 12.436 -4.608 1.00 53.91 87 GLY A N 1
ATOM 695 C CA . GLY A 1 87 ? -13.962 12.083 -5.364 1.00 53.91 87 GLY A CA 1
ATOM 696 C C . GLY A 1 87 ? -14.568 10.870 -4.688 1.00 53.91 87 GLY A C 1
ATOM 697 O O . GLY A 1 87 ? -13.874 9.868 -4.455 1.00 53.91 87 GLY A O 1
ATOM 698 N N . GLU A 1 88 ? -15.846 10.980 -4.325 1.00 52.28 88 GLU A N 1
ATOM 699 C CA . GLU A 1 88 ? -16.674 9.798 -4.160 1.00 52.28 88 GLU A CA 1
ATOM 700 C C . GLU A 1 88 ? -16.322 8.891 -5.326 1.00 52.28 88 GLU A C 1
ATOM 702 O O . GLU A 1 88 ? -16.408 9.293 -6.487 1.00 52.28 88 GLU A O 1
ATOM 707 N N . THR A 1 89 ? -15.740 7.732 -5.019 1.00 57.19 89 THR A N 1
ATOM 708 C CA . THR A 1 89 ? -15.314 6.840 -6.082 1.00 57.19 89 THR A CA 1
ATOM 709 C C . THR A 1 89 ? -16.599 6.280 -6.640 1.00 57.19 89 THR A C 1
ATOM 711 O O . THR A 1 89 ? -17.159 5.351 -6.060 1.00 57.19 89 THR A O 1
ATOM 714 N N . ASP A 1 90 ? -17.091 6.934 -7.689 1.00 69.38 90 ASP A N 1
ATOM 715 C CA . ASP A 1 90 ? -18.303 6.569 -8.393 1.00 69.38 90 ASP A CA 1
ATOM 716 C C . ASP A 1 90 ? -18.300 5.041 -8.568 1.00 69.38 90 ASP A C 1
ATOM 718 O O . ASP A 1 90 ? -17.303 4.484 -9.061 1.00 69.38 90 ASP A O 1
ATOM 722 N N . PRO A 1 91 ? -19.340 4.335 -8.084 1.00 73.38 91 PRO A N 1
ATOM 723 C CA . PRO A 1 91 ? -19.456 2.896 -8.253 1.00 73.38 91 PRO A CA 1
ATOM 724 C C . PRO A 1 91 ? -19.187 2.452 -9.694 1.00 73.38 91 PRO A C 1
ATOM 726 O O . PRO A 1 91 ? -18.545 1.419 -9.893 1.00 73.38 91 PRO A O 1
ATOM 729 N N . GLU A 1 92 ? -19.585 3.252 -10.685 1.00 79.38 92 GLU A N 1
ATOM 730 C CA . GLU A 1 92 ? -19.335 2.981 -12.099 1.00 79.38 92 GLU A CA 1
ATOM 731 C C . GLU A 1 92 ? -17.836 3.029 -12.436 1.00 79.38 92 GLU A C 1
ATOM 733 O O . GLU A 1 92 ? -17.295 2.105 -13.046 1.00 79.38 92 GLU A O 1
ATOM 738 N N . HIS A 1 93 ? -17.109 4.024 -11.923 1.00 75.31 93 HIS A N 1
ATOM 739 C CA . HIS A 1 93 ? -15.656 4.125 -12.083 1.00 75.31 93 HIS A CA 1
ATOM 740 C C . HIS A 1 93 ? -14.905 2.960 -11.408 1.00 75.31 93 HIS A C 1
ATOM 742 O O . HIS A 1 93 ? -13.887 2.470 -11.914 1.00 75.31 93 HIS A O 1
ATOM 748 N N . LEU A 1 94 ? -15.409 2.465 -10.270 1.00 77.31 94 LEU A N 1
ATOM 749 C CA . LEU A 1 94 ? -14.870 1.273 -9.605 1.00 77.31 94 LEU A CA 1
ATOM 750 C C . LEU A 1 94 ? -15.075 0.004 -10.440 1.00 77.31 94 LEU A C 1
ATOM 752 O O . LEU A 1 94 ? -14.155 -0.819 -10.521 1.00 77.31 94 LEU A O 1
ATOM 756 N N . ILE A 1 95 ? -16.256 -0.157 -11.042 1.00 82.31 95 ILE A N 1
ATOM 757 C CA . ILE A 1 95 ? -16.585 -1.279 -11.929 1.00 82.31 95 ILE A CA 1
ATOM 758 C C . ILE A 1 95 ? -15.701 -1.222 -13.176 1.00 82.31 95 ILE A C 1
ATOM 760 O O . ILE A 1 95 ? -14.973 -2.181 -13.434 1.00 82.31 95 ILE A O 1
ATOM 764 N N . ALA A 1 96 ? -15.632 -0.073 -13.852 1.00 83.31 96 ALA A N 1
ATOM 765 C CA . ALA A 1 96 ? -14.799 0.120 -15.037 1.00 83.31 96 ALA A CA 1
ATOM 766 C C . ALA A 1 96 ? -13.318 -0.200 -14.761 1.00 83.31 96 ALA A C 1
ATOM 768 O O . ALA A 1 96 ? -12.655 -0.891 -15.539 1.00 83.31 96 ALA A O 1
ATOM 769 N N . ARG A 1 97 ? -12.784 0.218 -13.602 1.00 82.81 97 ARG A N 1
ATOM 770 C CA . ARG A 1 97 ? -11.406 -0.103 -13.196 1.00 82.81 97 ARG A CA 1
ATOM 771 C C . ARG A 1 97 ? -11.201 -1.594 -12.918 1.00 82.81 97 ARG A C 1
ATOM 773 O O . ARG A 1 97 ? -10.104 -2.106 -13.158 1.00 82.81 97 ARG A O 1
ATOM 780 N N . ARG A 1 98 ? -12.204 -2.291 -12.372 1.00 82.31 98 ARG A N 1
ATOM 781 C CA . ARG A 1 98 ? -12.149 -3.749 -12.167 1.00 82.31 98 ARG A CA 1
ATOM 782 C C . ARG A 1 98 ? -12.169 -4.480 -13.499 1.00 82.31 98 ARG A C 1
ATOM 784 O O . ARG A 1 98 ? -11.288 -5.300 -13.727 1.00 82.31 98 ARG A O 1
ATOM 791 N N . GLU A 1 99 ? -13.104 -4.147 -14.378 1.00 87.38 99 GLU A N 1
ATOM 792 C CA . GLU A 1 99 ? -13.208 -4.745 -15.710 1.00 87.38 99 GLU A CA 1
ATOM 793 C C . GLU A 1 99 ? -11.930 -4.531 -16.513 1.00 87.38 99 GLU A C 1
ATOM 795 O O . GLU A 1 99 ? -11.379 -5.484 -17.059 1.00 87.38 99 GLU A O 1
ATOM 800 N N . PHE A 1 100 ? -11.382 -3.312 -16.496 1.00 85.06 100 PHE A N 1
ATOM 801 C CA . PHE A 1 100 ? -10.104 -3.013 -17.132 1.00 85.06 100 PHE A CA 1
ATOM 802 C C . PHE A 1 100 ? -8.981 -3.931 -16.627 1.00 85.06 100 PHE A C 1
ATOM 804 O O . PHE A 1 100 ? -8.222 -4.458 -17.434 1.00 85.06 100 PHE A O 1
ATOM 811 N N . LYS A 1 101 ? -8.886 -4.174 -15.313 1.00 82.12 101 LYS A N 1
ATOM 812 C CA . LYS A 1 101 ? -7.874 -5.073 -14.723 1.00 82.12 101 LYS A CA 1
ATOM 813 C C . LYS A 1 101 ? -8.096 -6.555 -15.040 1.00 82.12 101 LYS A C 1
ATOM 815 O O . LYS A 1 101 ? -7.130 -7.311 -15.002 1.00 82.12 101 LYS A O 1
ATOM 820 N N . MET A 1 102 ? -9.339 -6.967 -15.289 1.00 83.56 102 MET A N 1
ATOM 821 C CA . MET A 1 102 ? -9.703 -8.363 -15.558 1.00 83.56 102 MET A CA 1
ATOM 822 C C . MET A 1 102 ? -9.406 -8.796 -16.995 1.00 83.56 102 MET A C 1
ATOM 824 O O . MET A 1 102 ? -9.265 -9.991 -17.246 1.00 83.56 102 MET A O 1
ATOM 828 N N . ARG A 1 103 ? -9.290 -7.843 -17.927 1.00 86.81 103 ARG A N 1
ATOM 829 C CA . ARG A 1 103 ? -8.932 -8.124 -19.322 1.00 86.81 103 ARG A CA 1
ATOM 830 C C . ARG A 1 103 ? -7.570 -8.837 -19.398 1.00 86.81 103 ARG A C 1
ATOM 832 O O . ARG A 1 103 ? -6.618 -8.339 -18.784 1.00 86.81 103 ARG A O 1
ATOM 839 N N . PRO A 1 104 ? -7.447 -9.966 -20.124 1.00 85.25 104 PRO A N 1
ATOM 840 C CA . PRO A 1 104 ? -6.195 -10.716 -20.238 1.00 85.25 104 PRO A CA 1
ATOM 841 C C . PRO A 1 104 ? -5.004 -9.851 -20.664 1.00 85.25 104 PRO A C 1
ATOM 843 O O . PRO A 1 104 ? -3.914 -10.000 -20.117 1.00 85.25 104 PRO A O 1
ATOM 846 N N . GLU A 1 105 ? -5.232 -8.883 -21.552 1.00 84.31 105 GLU A N 1
ATOM 847 C CA . GLU A 1 105 ? -4.213 -7.977 -22.097 1.00 84.31 105 GLU A CA 1
ATOM 848 C C . GLU A 1 105 ? -3.667 -7.007 -21.037 1.00 84.31 105 GLU A C 1
ATOM 850 O O . GLU A 1 105 ? -2.550 -6.504 -21.142 1.00 84.31 105 GLU A O 1
ATOM 855 N N . ASN A 1 106 ? -4.443 -6.748 -19.981 1.00 85.81 106 ASN A N 1
ATOM 856 C CA . ASN A 1 106 ? -4.068 -5.848 -18.896 1.00 85.81 106 ASN A CA 1
ATOM 857 C C . ASN A 1 106 ? -3.461 -6.569 -17.691 1.00 85.81 106 ASN A C 1
ATOM 859 O O . ASN A 1 106 ? -2.991 -5.911 -16.753 1.00 85.81 106 ASN A O 1
ATOM 863 N N . ARG A 1 107 ? -3.443 -7.902 -17.691 1.00 87.38 107 ARG A N 1
ATOM 864 C CA . ARG A 1 107 ? -2.866 -8.670 -16.596 1.00 87.38 107 ARG A CA 1
ATOM 865 C C . ARG A 1 107 ? -1.343 -8.588 -16.653 1.00 87.38 107 ARG A C 1
ATOM 867 O O . ARG A 1 107 ? -0.711 -9.037 -17.599 1.00 87.38 107 ARG A O 1
ATOM 874 N N . ILE A 1 108 ? -0.739 -8.041 -15.601 1.00 90.31 108 ILE A N 1
ATOM 875 C CA . ILE A 1 108 ? 0.719 -8.050 -15.446 1.00 90.31 108 ILE A CA 1
ATOM 876 C C . ILE A 1 108 ? 1.112 -9.398 -14.844 1.00 90.31 108 ILE A C 1
ATOM 878 O O . ILE A 1 108 ? 0.793 -9.678 -13.687 1.00 90.31 108 ILE A O 1
ATOM 882 N N . VAL A 1 109 ? 1.777 -10.236 -15.635 1.00 90.94 109 VAL A N 1
ATOM 883 C CA . VAL A 1 109 ? 2.296 -11.537 -15.198 1.00 90.94 109 VAL A CA 1
ATOM 884 C C . VAL A 1 109 ? 3.798 -11.411 -14.979 1.00 90.94 109 VAL A C 1
ATOM 886 O O . VAL A 1 109 ? 4.528 -10.961 -15.858 1.00 90.94 109 VAL A O 1
ATOM 889 N N . VAL A 1 110 ? 4.258 -11.789 -13.788 1.00 94.38 110 VAL A N 1
ATOM 890 C CA . VAL A 1 110 ? 5.686 -11.829 -13.463 1.00 94.38 110 VAL A CA 1
ATOM 891 C C . VAL A 1 110 ? 6.218 -13.200 -13.862 1.00 94.38 110 VAL A C 1
ATOM 893 O O . VAL A 1 110 ? 5.783 -14.200 -13.297 1.00 94.38 110 VAL A O 1
ATOM 896 N N . SER A 1 111 ? 7.136 -13.237 -14.829 1.00 91.50 111 SER A N 1
ATOM 897 C CA . SER A 1 111 ? 7.805 -14.477 -15.237 1.00 91.50 111 SER A CA 1
ATOM 898 C C . SER A 1 111 ? 8.670 -15.038 -14.106 1.00 91.50 111 SER A C 1
ATOM 900 O O . SER A 1 111 ? 9.209 -14.287 -13.286 1.00 91.50 111 SER A O 1
ATOM 902 N N . GLU A 1 112 ? 8.834 -16.361 -14.068 1.00 92.19 112 GLU A N 1
ATOM 903 C CA . GLU A 1 112 ? 9.754 -17.019 -13.137 1.00 92.19 112 GLU A CA 1
ATOM 904 C C . GLU A 1 112 ? 11.222 -16.789 -13.513 1.00 92.19 112 GLU A C 1
ATOM 906 O O . GLU A 1 112 ? 12.075 -16.758 -12.623 1.00 92.19 112 GLU A O 1
ATOM 911 N N . THR A 1 113 ? 11.490 -16.537 -14.792 1.00 90.69 113 THR A N 1
ATOM 912 C CA . THR A 1 113 ? 12.807 -16.318 -15.401 1.00 90.69 113 THR A CA 1
ATOM 913 C C . THR A 1 113 ? 12.894 -14.937 -16.058 1.00 90.69 113 THR A C 1
ATOM 915 O O . THR A 1 113 ? 11.885 -14.332 -16.423 1.00 90.69 113 THR A O 1
ATOM 918 N N . LEU A 1 114 ? 14.115 -14.414 -16.202 1.00 89.94 114 LEU A N 1
ATOM 919 C CA . LEU A 1 114 ? 14.397 -13.160 -16.914 1.00 89.94 114 LEU A CA 1
ATOM 920 C C . LEU A 1 114 ? 14.828 -13.448 -18.355 1.00 89.94 114 LEU A C 1
ATOM 922 O O . LEU A 1 114 ? 15.968 -13.191 -18.737 1.00 89.94 114 LEU A O 1
ATOM 926 N N . ASP A 1 115 ? 13.905 -13.979 -19.151 1.00 84.62 115 ASP A N 1
ATOM 927 C CA . ASP A 1 115 ? 14.142 -14.214 -20.574 1.00 84.62 115 ASP A CA 1
ATOM 928 C C . ASP A 1 115 ? 13.891 -12.915 -21.348 1.00 84.62 115 ASP A C 1
ATOM 930 O O . ASP A 1 115 ? 12.802 -12.338 -21.292 1.00 84.62 115 ASP A O 1
ATOM 934 N N . MET A 1 116 ? 14.928 -12.417 -22.031 1.00 88.81 116 MET A N 1
ATOM 935 C CA . MET A 1 116 ? 14.925 -11.122 -22.731 1.00 88.81 116 MET A CA 1
ATOM 936 C C . MET A 1 116 ? 14.423 -9.966 -21.838 1.00 88.81 116 MET A C 1
ATOM 938 O O . MET A 1 116 ? 13.321 -9.432 -22.036 1.00 88.81 116 MET A O 1
ATOM 942 N N . PRO A 1 117 ? 15.202 -9.577 -20.812 1.00 92.94 117 PRO A N 1
ATOM 943 C CA . PRO A 1 117 ? 14.818 -8.492 -19.922 1.00 92.94 117 PRO A CA 1
ATOM 944 C C . PRO A 1 117 ? 14.827 -7.148 -20.656 1.00 92.94 117 PRO A C 1
ATOM 946 O O . PRO A 1 117 ? 15.611 -6.924 -21.581 1.00 92.94 117 PRO A O 1
ATOM 949 N N . HIS A 1 118 ? 13.993 -6.215 -20.201 1.00 93.44 118 HIS A N 1
ATOM 950 C CA . HIS A 1 118 ? 14.007 -4.847 -20.708 1.00 93.44 118 HIS A CA 1
ATOM 951 C C . HIS A 1 118 ? 15.407 -4.211 -20.516 1.00 93.44 118 HIS A C 1
ATOM 953 O O . HIS A 1 118 ? 16.040 -4.444 -19.478 1.00 93.44 118 HIS A O 1
ATOM 959 N N . PRO A 1 119 ? 15.914 -3.364 -21.439 1.00 91.12 119 PRO A N 1
ATOM 960 C CA . PRO A 1 119 ? 17.255 -2.772 -21.335 1.00 91.12 119 PRO A CA 1
ATOM 961 C C . PRO A 1 119 ? 17.561 -2.088 -19.992 1.00 91.12 119 PRO A C 1
ATOM 963 O O . PRO A 1 119 ? 18.669 -2.219 -19.467 1.00 91.12 119 PRO A O 1
ATOM 966 N N . LEU A 1 120 ? 16.568 -1.419 -19.391 1.00 90.00 120 LEU A N 1
ATOM 967 C CA . LEU A 1 120 ? 16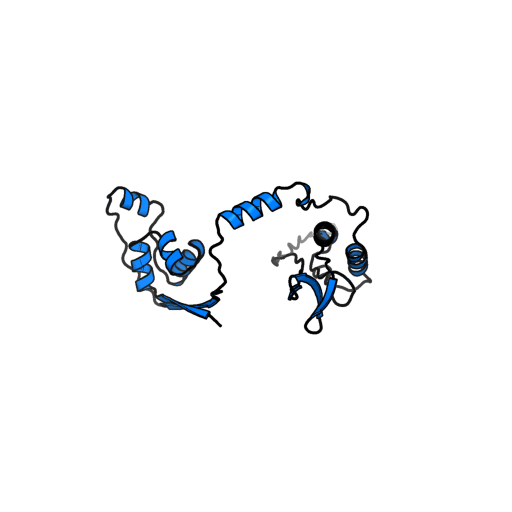.687 -0.820 -18.050 1.00 90.00 120 LEU A CA 1
ATOM 968 C C . LEU A 1 120 ? 16.906 -1.865 -16.948 1.00 90.00 120 LEU A C 1
ATOM 970 O O . LEU A 1 120 ? 17.626 -1.599 -15.988 1.00 90.00 120 LEU A O 1
ATOM 974 N N . ILE A 1 121 ? 16.321 -3.054 -17.076 1.00 93.19 121 ILE A N 1
ATOM 975 C CA . ILE A 1 121 ? 16.491 -4.159 -16.127 1.00 93.19 121 ILE A CA 1
ATOM 976 C C . ILE A 1 121 ? 17.875 -4.767 -16.278 1.00 93.19 121 ILE A C 1
ATOM 978 O O . ILE A 1 121 ? 18.570 -4.917 -15.279 1.00 93.19 121 ILE A O 1
ATOM 982 N N . ALA A 1 122 ? 18.326 -5.010 -17.511 1.00 90.00 122 ALA A N 1
ATOM 983 C CA . ALA A 1 122 ? 19.684 -5.483 -17.768 1.00 90.00 122 ALA A CA 1
ATOM 984 C C . ALA A 1 122 ? 20.745 -4.494 -17.239 1.00 90.00 122 ALA A C 1
ATOM 986 O O . ALA A 1 122 ? 21.752 -4.898 -16.654 1.00 90.00 122 ALA A O 1
ATOM 987 N N . ALA A 1 123 ? 20.517 -3.185 -17.406 1.00 87.81 123 ALA A N 1
ATOM 988 C CA . ALA A 1 123 ? 21.372 -2.146 -16.832 1.00 87.81 123 ALA A CA 1
ATOM 989 C C . ALA A 1 123 ? 21.339 -2.147 -15.297 1.00 87.81 123 ALA A C 1
ATOM 991 O O . ALA A 1 123 ? 22.381 -2.015 -14.654 1.00 87.81 123 ALA A O 1
ATOM 992 N N . THR A 1 124 ? 20.160 -2.359 -14.711 1.00 88.88 124 THR A N 1
ATOM 993 C CA . THR A 1 124 ? 19.975 -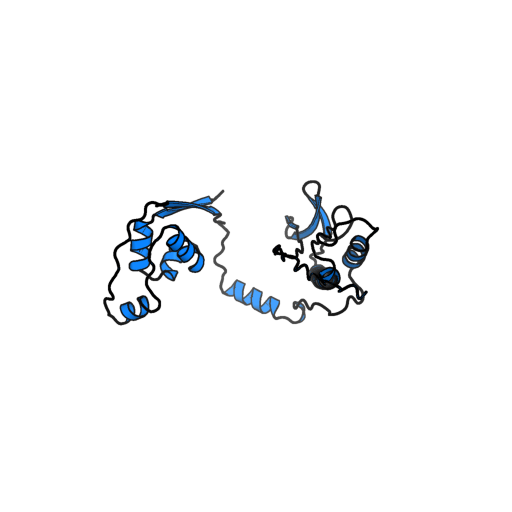2.434 -13.258 1.00 88.88 124 THR A CA 1
ATOM 994 C C . THR A 1 124 ? 20.650 -3.659 -12.655 1.00 88.88 124 THR A C 1
ATOM 996 O O . THR A 1 124 ? 21.345 -3.536 -11.651 1.00 88.88 124 THR A O 1
ATOM 999 N N . GLU A 1 125 ? 20.534 -4.825 -13.286 1.00 88.56 125 GLU A N 1
ATOM 1000 C CA . GLU A 1 125 ? 21.230 -6.037 -12.859 1.00 88.56 125 GLU A CA 1
ATOM 1001 C C . GLU A 1 125 ? 22.751 -5.839 -12.880 1.00 88.56 125 GLU A C 1
ATOM 1003 O O . GLU A 1 125 ? 23.430 -6.129 -11.893 1.00 88.56 125 GLU A O 1
ATOM 1008 N N . ARG A 1 126 ? 23.294 -5.263 -13.962 1.00 85.06 126 ARG A N 1
ATOM 1009 C CA . ARG A 1 126 ? 24.719 -4.902 -14.050 1.00 85.06 126 ARG A CA 1
ATOM 1010 C C . ARG A 1 126 ? 25.134 -3.920 -12.956 1.00 85.06 126 ARG A C 1
ATOM 1012 O O . ARG A 1 126 ? 26.206 -4.068 -12.383 1.00 85.06 126 ARG A O 1
ATOM 1019 N N . ALA A 1 127 ? 24.286 -2.944 -12.637 1.00 80.69 127 ALA A N 1
ATOM 1020 C CA . ALA A 1 127 ? 24.543 -1.989 -11.565 1.00 80.69 127 ALA A CA 1
ATOM 1021 C C . ALA A 1 127 ? 24.532 -2.634 -10.166 1.00 80.69 127 ALA A C 1
ATOM 1023 O O . ALA A 1 127 ? 25.200 -2.112 -9.270 1.00 80.69 127 ALA A O 1
ATOM 1024 N N . LEU A 1 128 ? 23.811 -3.745 -9.981 1.00 79.31 128 LEU A N 1
ATOM 1025 C CA . LEU A 1 128 ? 23.753 -4.518 -8.736 1.00 79.31 128 LEU A CA 1
ATOM 1026 C C . LEU A 1 128 ? 24.910 -5.529 -8.602 1.00 79.31 128 LEU A C 1
ATOM 1028 O O . LEU A 1 128 ? 25.368 -5.773 -7.484 1.00 79.31 128 LEU A O 1
ATOM 1032 N N . ARG A 1 129 ? 25.436 -6.068 -9.715 1.00 74.56 129 ARG A N 1
ATOM 1033 C CA . ARG A 1 129 ? 26.635 -6.930 -9.736 1.00 74.56 129 ARG A CA 1
ATOM 1034 C C . ARG A 1 129 ? 27.888 -6.100 -9.364 1.00 74.56 129 ARG A C 1
ATOM 1036 O O . ARG A 1 129 ? 28.270 -5.147 -10.036 1.00 74.56 129 ARG A O 1
ATOM 1043 N N . ARG A 1 130 ? 28.480 -6.409 -8.209 1.00 65.81 130 ARG A N 1
ATOM 1044 C CA . ARG A 1 130 ? 29.513 -5.634 -7.478 1.00 65.81 130 ARG A CA 1
ATOM 1045 C C . ARG A 1 130 ? 30.915 -5.561 -8.123 1.00 65.81 130 ARG A C 1
ATOM 1047 O O . ARG A 1 130 ? 31.314 -6.500 -8.801 1.00 65.81 130 ARG A O 1
ATOM 1054 N N . PRO A 1 131 ? 31.753 -4.603 -7.656 1.00 52.44 131 PRO A N 1
ATOM 1055 C CA . PRO A 1 131 ? 33.075 -4.874 -7.070 1.00 52.44 131 PRO A CA 1
ATOM 1056 C C . PRO A 1 131 ? 33.040 -4.889 -5.521 1.00 52.44 131 PRO A C 1
ATOM 1058 O O . PRO A 1 131 ? 32.150 -4.308 -4.893 1.00 52.44 131 PRO A O 1
ATOM 1061 N N . LYS A 1 132 ? 33.997 -5.599 -4.904 1.00 46.69 132 LYS A N 1
ATOM 1062 C CA . LYS A 1 132 ? 34.100 -5.903 -3.456 1.00 46.69 132 LYS A CA 1
ATOM 1063 C C . LYS A 1 132 ? 34.039 -4.641 -2.564 1.00 46.69 132 LYS A C 1
ATOM 1065 O O . LYS A 1 132 ? 34.744 -3.681 -2.838 1.00 46.69 132 LYS A O 1
ATOM 1070 N N . GLY A 1 133 ? 33.246 -4.666 -1.478 1.00 54.25 133 GLY A N 1
ATOM 1071 C CA . GLY A 1 133 ? 33.315 -3.660 -0.393 1.00 54.25 133 GLY A CA 1
ATOM 1072 C C . GLY A 1 133 ? 31.997 -3.058 0.128 1.00 54.25 133 GLY A C 1
ATOM 1073 O O . GLY A 1 133 ? 32.017 -2.355 1.131 1.00 54.25 133 GLY A O 1
ATOM 1074 N N . ARG A 1 134 ? 30.841 -3.313 -0.502 1.00 61.44 134 ARG A N 1
ATOM 1075 C CA . ARG A 1 134 ? 29.545 -2.767 -0.037 1.00 61.44 134 ARG A CA 1
ATOM 1076 C C . ARG A 1 134 ? 28.921 -3.636 1.071 1.00 61.44 134 ARG A C 1
ATOM 1078 O O . ARG A 1 134 ? 29.149 -4.847 1.109 1.00 61.44 134 ARG A O 1
ATOM 1085 N N . ASP A 1 135 ? 28.082 -3.059 1.929 1.00 58.56 135 ASP A N 1
ATOM 1086 C CA . ASP A 1 135 ? 27.234 -3.829 2.850 1.00 58.56 135 ASP A CA 1
ATOM 1087 C C . ASP A 1 135 ? 26.231 -4.691 2.040 1.00 58.56 135 ASP A C 1
ATOM 1089 O O . ASP A 1 135 ? 25.491 -4.147 1.215 1.00 58.56 135 ASP A O 1
ATOM 1093 N N . PRO A 1 136 ? 26.228 -6.035 2.170 1.00 56.06 136 PRO A N 1
ATOM 1094 C CA . PRO A 1 136 ? 25.266 -6.925 1.496 1.00 56.06 136 PRO A CA 1
ATOM 1095 C C . PRO A 1 136 ? 23.806 -6.684 1.889 1.00 56.06 136 PRO A C 1
ATOM 1097 O O . PRO A 1 136 ? 22.897 -7.187 1.232 1.00 56.06 136 PRO A O 1
ATOM 1100 N N . ARG A 1 137 ? 23.583 -5.940 2.975 1.00 55.00 137 ARG A N 1
ATOM 1101 C CA . ARG A 1 137 ? 22.272 -5.722 3.587 1.00 55.00 137 ARG A CA 1
ATOM 1102 C C . ARG A 1 137 ? 21.555 -4.489 3.032 1.00 55.00 137 ARG A C 1
ATOM 1104 O O . ARG A 1 137 ? 20.391 -4.294 3.357 1.00 55.00 137 ARG A O 1
ATOM 1111 N N . ASP A 1 138 ? 22.222 -3.683 2.198 1.00 57.41 138 ASP A N 1
ATOM 1112 C CA . ASP A 1 138 ? 21.653 -2.469 1.598 1.00 57.41 138 ASP A CA 1
ATOM 1113 C C . ASP A 1 138 ? 22.212 -2.216 0.180 1.00 57.41 138 ASP A C 1
ATOM 1115 O O . ASP A 1 138 ? 23.093 -1.379 -0.062 1.00 57.41 138 ASP A O 1
ATOM 1119 N N . LEU A 1 139 ? 21.724 -2.995 -0.792 1.00 57.81 139 LEU A N 1
ATOM 1120 C CA . LEU A 1 139 ? 22.067 -2.823 -2.205 1.00 57.81 139 LEU A CA 1
ATOM 1121 C C . LEU A 1 139 ? 21.277 -1.652 -2.792 1.00 57.81 139 LEU A C 1
ATOM 1123 O O . LEU A 1 139 ? 20.201 -1.820 -3.361 1.00 57.81 139 LEU A O 1
ATOM 1127 N N . GLN A 1 140 ? 21.839 -0.452 -2.674 1.00 59.84 140 GLN A N 1
ATOM 1128 C CA . GLN A 1 140 ? 21.290 0.743 -3.314 1.00 59.84 140 GLN A CA 1
ATOM 1129 C C . GLN A 1 140 ? 21.838 0.913 -4.735 1.00 59.84 140 GLN A C 1
ATOM 1131 O O . GLN A 1 140 ? 23.051 0.910 -4.962 1.00 59.84 140 GLN A O 1
ATOM 1136 N N . THR A 1 141 ? 20.961 1.174 -5.695 1.00 57.88 141 THR A N 1
ATOM 1137 C CA . THR A 1 141 ? 21.305 1.459 -7.101 1.00 57.88 141 THR A CA 1
ATOM 1138 C C . THR A 1 141 ? 21.718 2.918 -7.363 1.00 57.88 141 THR A C 1
ATOM 1140 O O . THR A 1 141 ? 21.856 3.337 -8.509 1.00 57.88 141 THR A O 1
ATOM 1143 N N . LYS A 1 142 ? 21.943 3.715 -6.306 1.00 58.94 142 LYS A N 1
ATOM 1144 C CA . LYS A 1 142 ? 22.256 5.152 -6.405 1.00 58.94 142 LYS A CA 1
ATOM 1145 C C . LYS A 1 142 ? 23.453 5.433 -7.327 1.00 58.94 142 LYS A C 1
ATOM 1147 O O . LYS A 1 142 ? 24.523 4.852 -7.143 1.00 58.94 142 LYS A O 1
ATOM 1152 N N . GLY A 1 143 ? 23.274 6.390 -8.242 1.00 54.88 143 GLY A N 1
ATOM 1153 C CA . GLY A 1 143 ? 24.342 6.974 -9.068 1.00 54.88 143 GLY A CA 1
ATOM 1154 C C . GLY A 1 143 ? 24.702 6.178 -10.323 1.00 54.88 143 GLY A C 1
ATOM 1155 O O . GLY A 1 143 ? 25.765 6.391 -10.900 1.00 54.88 143 GLY A O 1
ATOM 1156 N N . ARG A 1 144 ? 23.852 5.238 -10.737 1.00 59.84 144 ARG A N 1
ATOM 1157 C CA . ARG A 1 144 ? 24.003 4.454 -11.966 1.00 59.84 144 ARG A CA 1
ATOM 1158 C C . ARG A 1 144 ? 22.702 4.580 -12.750 1.00 59.84 144 ARG A C 1
ATOM 1160 O O . ARG A 1 144 ? 21.650 4.713 -12.132 1.00 59.84 144 ARG A O 1
ATOM 1167 N N . GLN A 1 145 ? 22.762 4.528 -14.085 1.00 69.44 145 GLN A N 1
ATOM 1168 C CA . GLN A 1 145 ? 21.583 4.474 -14.969 1.00 69.44 145 GLN A CA 1
ATOM 1169 C C . GLN A 1 145 ? 20.791 3.164 -14.756 1.00 69.44 145 GLN A C 1
ATOM 1171 O O . GLN A 1 145 ? 20.715 2.293 -15.617 1.00 69.44 145 GLN A O 1
ATOM 1176 N N . SER A 1 146 ? 20.243 3.001 -13.560 1.00 82.06 146 SER A N 1
ATOM 1177 C CA . SER A 1 146 ? 19.559 1.830 -13.038 1.00 82.06 146 SER A CA 1
ATOM 1178 C C . SER A 1 146 ? 18.339 2.249 -12.232 1.00 82.06 146 SER A C 1
ATOM 1180 O O . SER A 1 146 ? 18.267 3.369 -11.725 1.00 82.06 146 SER A O 1
ATOM 1182 N N . LEU A 1 147 ? 17.382 1.336 -12.107 1.00 85.19 147 LEU A N 1
ATOM 1183 C CA . LEU A 1 147 ? 16.133 1.586 -11.403 1.00 85.19 147 LEU A CA 1
ATOM 1184 C C . LEU A 1 147 ? 16.340 1.737 -9.892 1.00 85.19 147 LEU A C 1
ATOM 1186 O O . LEU A 1 147 ? 17.261 1.140 -9.340 1.00 85.19 147 LEU A O 1
ATOM 1190 N N . ASP A 1 148 ? 15.486 2.509 -9.214 1.00 85.12 148 ASP A N 1
ATOM 1191 C CA . ASP A 1 148 ? 15.558 2.736 -7.763 1.00 85.12 148 ASP A CA 1
ATOM 1192 C C . ASP A 1 148 ? 15.084 1.482 -7.003 1.00 85.12 148 ASP A C 1
ATOM 1194 O O . ASP A 1 148 ? 13.883 1.251 -6.821 1.00 85.12 148 ASP A O 1
ATOM 1198 N N . LEU A 1 149 ? 16.049 0.652 -6.590 1.00 85.44 149 LEU A N 1
ATOM 1199 C CA . LEU A 1 149 ? 15.843 -0.612 -5.881 1.00 85.44 149 LEU A CA 1
ATOM 1200 C C . LEU A 1 149 ? 16.615 -0.615 -4.562 1.00 85.44 149 LEU A C 1
ATOM 1202 O O . LEU A 1 149 ? 17.735 -0.107 -4.474 1.00 85.44 149 LEU A O 1
ATOM 1206 N N . CYS A 1 150 ? 16.000 -1.198 -3.537 1.00 83.81 150 CYS A N 1
ATOM 1207 C CA . CYS A 1 150 ? 16.576 -1.360 -2.208 1.00 83.81 150 CYS A CA 1
ATOM 1208 C C . CYS A 1 150 ? 16.157 -2.719 -1.652 1.00 83.81 150 CYS A C 1
ATOM 1210 O O . CYS A 1 150 ? 15.088 -2.846 -1.056 1.00 83.81 150 CYS A O 1
ATOM 1212 N N . VAL A 1 151 ? 16.967 -3.742 -1.909 1.00 84.00 151 VAL A N 1
ATOM 1213 C CA . VAL A 1 151 ? 16.673 -5.131 -1.534 1.00 84.00 1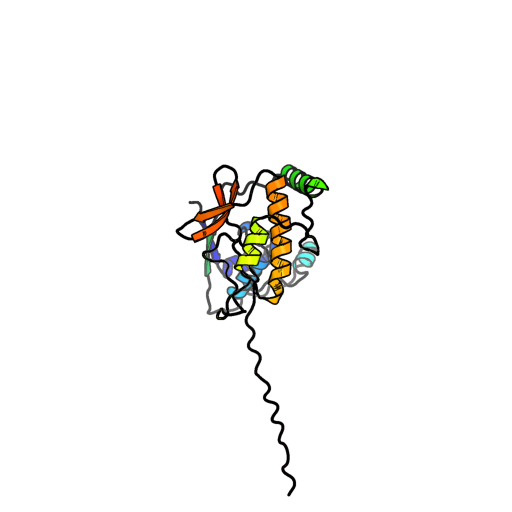51 VAL A CA 1
ATOM 1214 C C . VAL A 1 151 ? 17.928 -5.821 -1.008 1.00 84.00 151 VAL A C 1
ATOM 1216 O O . VAL A 1 151 ? 19.047 -5.390 -1.289 1.00 84.00 151 VAL A O 1
ATOM 1219 N N . SER A 1 152 ? 17.742 -6.887 -0.241 1.00 80.88 152 SER A N 1
ATOM 1220 C CA . SER A 1 152 ? 18.814 -7.795 0.160 1.00 80.88 152 SER A CA 1
ATOM 1221 C C . SER A 1 152 ? 19.292 -8.651 -1.017 1.00 80.88 152 SER A C 1
ATOM 1223 O O . SER A 1 152 ? 18.573 -8.838 -2.001 1.00 80.88 152 SER A O 1
ATOM 1225 N N . ASP A 1 153 ? 20.499 -9.211 -0.904 1.00 80.50 153 ASP A N 1
ATOM 1226 C CA . ASP A 1 153 ? 21.127 -10.023 -1.960 1.00 80.50 153 ASP A CA 1
ATOM 1227 C C . ASP A 1 153 ? 20.246 -11.219 -2.385 1.00 80.50 153 ASP A C 1
ATOM 1229 O O . ASP A 1 153 ? 20.066 -11.487 -3.573 1.00 80.50 153 ASP A O 1
ATOM 1233 N N . GLY A 1 154 ? 19.591 -11.875 -1.417 1.00 84.19 154 GLY A N 1
ATOM 1234 C CA . GLY A 1 154 ? 18.671 -12.993 -1.673 1.00 84.19 154 GLY A CA 1
ATOM 1235 C C . GLY A 1 154 ? 17.390 -12.600 -2.420 1.00 84.19 154 GLY A C 1
ATOM 1236 O O . GLY A 1 154 ? 16.760 -13.443 -3.059 1.00 84.19 154 GLY A O 1
ATOM 1237 N N . SER A 1 155 ? 17.021 -11.318 -2.392 1.00 88.25 155 SER A N 1
ATOM 1238 C CA . SER A 1 155 ? 15.810 -10.787 -3.023 1.00 88.25 155 SER A CA 1
ATOM 1239 C C . SER A 1 155 ? 16.068 -10.151 -4.396 1.00 88.25 155 SER A C 1
ATOM 1241 O O . SER A 1 155 ? 15.109 -9.820 -5.096 1.00 88.25 155 SER A O 1
ATOM 1243 N N . VAL A 1 156 ? 17.328 -10.027 -4.841 1.00 88.19 156 VAL A N 1
ATOM 1244 C CA . VAL A 1 156 ? 17.705 -9.346 -6.099 1.00 88.19 156 VAL A CA 1
ATOM 1245 C C . VAL A 1 156 ? 17.001 -9.937 -7.321 1.00 88.19 156 VAL A C 1
ATOM 1247 O O . VAL A 1 156 ? 16.342 -9.213 -8.063 1.00 88.19 156 VAL A O 1
ATOM 1250 N N . GLN A 1 157 ? 17.080 -11.254 -7.524 1.00 90.94 157 GLN A N 1
ATOM 1251 C CA . GLN A 1 157 ? 16.496 -11.900 -8.709 1.00 90.94 157 GLN A CA 1
ATOM 1252 C C . GLN A 1 157 ? 14.966 -11.801 -8.730 1.00 90.94 157 GLN A C 1
ATOM 1254 O O . GLN A 1 157 ? 14.343 -11.636 -9.777 1.00 90.94 157 GLN A O 1
ATOM 1259 N N . ARG A 1 158 ? 14.322 -11.852 -7.559 1.00 92.56 158 ARG A N 1
ATOM 1260 C CA . ARG A 1 158 ? 12.879 -11.607 -7.441 1.00 92.56 158 ARG A CA 1
ATOM 1261 C C . ARG A 1 158 ? 12.533 -10.151 -7.761 1.00 92.56 158 ARG A C 1
ATOM 1263 O O . ARG A 1 158 ? 11.575 -9.910 -8.488 1.00 92.56 158 ARG A O 1
ATOM 1270 N N . ALA A 1 159 ? 13.309 -9.201 -7.247 1.00 92.62 159 ALA A N 1
ATOM 1271 C CA . ALA A 1 159 ? 13.109 -7.779 -7.491 1.00 92.62 159 ALA A CA 1
ATOM 1272 C C . ALA A 1 159 ? 13.235 -7.431 -8.980 1.00 92.62 159 ALA A C 1
ATOM 1274 O O . ALA A 1 159 ? 12.371 -6.741 -9.518 1.00 92.62 159 ALA A O 1
ATOM 1275 N N . LEU A 1 160 ? 14.253 -7.964 -9.662 1.00 93.31 160 LEU A N 1
ATOM 1276 C CA . LEU A 1 160 ? 14.451 -7.758 -11.098 1.00 93.31 160 LEU A CA 1
ATOM 1277 C C . LEU A 1 160 ? 13.273 -8.293 -11.924 1.00 93.31 160 LEU A C 1
ATOM 1279 O O . LEU A 1 160 ? 12.793 -7.580 -12.797 1.00 93.31 160 LEU A O 1
ATOM 1283 N N . ARG A 1 161 ? 12.744 -9.484 -11.605 1.00 95.56 161 ARG A N 1
ATOM 1284 C CA . ARG A 1 161 ? 11.559 -10.057 -12.280 1.00 95.56 161 ARG A CA 1
ATOM 1285 C C . ARG A 1 161 ? 10.310 -9.195 -12.116 1.00 95.56 161 ARG A C 1
ATOM 1287 O O . ARG A 1 161 ? 9.603 -8.938 -13.087 1.00 95.56 161 ARG A O 1
ATOM 1294 N N . ILE A 1 162 ? 10.055 -8.711 -10.899 1.00 94.69 162 ILE A N 1
ATOM 1295 C CA . ILE A 1 162 ? 8.921 -7.816 -10.621 1.00 94.69 162 ILE A CA 1
ATOM 1296 C C . ILE A 1 162 ? 9.053 -6.517 -11.423 1.00 94.69 162 ILE A C 1
ATOM 1298 O O . ILE A 1 162 ? 8.086 -6.065 -12.034 1.00 94.69 162 ILE A O 1
ATOM 1302 N N . MET A 1 163 ? 10.248 -5.924 -11.431 1.00 94.75 163 MET A N 1
ATOM 1303 C CA . MET A 1 163 ? 10.492 -4.674 -12.143 1.00 94.75 163 MET A CA 1
ATOM 1304 C C . MET A 1 163 ? 10.450 -4.852 -13.660 1.00 94.75 163 MET A C 1
ATOM 1306 O O . MET A 1 163 ? 9.960 -3.959 -14.340 1.00 94.75 163 MET A O 1
ATOM 1310 N N . ASP A 1 164 ? 10.900 -5.986 -14.196 1.00 95.69 164 ASP A N 1
ATOM 1311 C CA . ASP A 1 164 ? 10.820 -6.288 -15.629 1.00 95.69 164 ASP A CA 1
ATOM 1312 C C . ASP A 1 164 ? 9.376 -6.365 -16.113 1.00 95.69 164 ASP A C 1
ATOM 1314 O O . ASP A 1 164 ? 9.004 -5.678 -17.065 1.00 95.69 164 ASP A O 1
ATOM 1318 N N . ALA A 1 165 ? 8.538 -7.113 -15.392 1.00 94.88 165 ALA A N 1
ATOM 1319 C CA . ALA A 1 165 ? 7.114 -7.192 -15.682 1.00 94.88 165 ALA A CA 1
ATOM 1320 C C . ALA A 1 165 ? 6.442 -5.814 -15.593 1.00 94.88 165 ALA A C 1
ATOM 1322 O O . ALA A 1 165 ? 5.625 -5.469 -16.446 1.00 94.88 165 ALA A O 1
ATOM 1323 N N . LEU A 1 166 ? 6.805 -5.003 -14.592 1.00 94.44 166 LEU A N 1
ATOM 1324 C CA . LEU A 1 166 ? 6.279 -3.648 -14.445 1.00 94.44 166 LEU A CA 1
ATOM 1325 C C . LEU A 1 166 ? 6.687 -2.746 -15.616 1.00 94.44 166 LEU A C 1
ATOM 1327 O O . LEU A 1 166 ? 5.824 -2.081 -16.179 1.00 94.44 166 LEU A O 1
ATOM 1331 N N . VAL A 1 167 ? 7.970 -2.725 -15.987 1.00 94.25 167 VAL A N 1
ATOM 1332 C CA . VAL A 1 167 ? 8.484 -1.879 -17.077 1.00 94.25 167 VAL A CA 1
ATOM 1333 C C . VAL A 1 167 ? 7.845 -2.262 -18.407 1.00 94.25 167 VAL A C 1
ATOM 1335 O O . VAL A 1 167 ? 7.252 -1.405 -19.051 1.00 94.25 167 VAL A O 1
ATOM 1338 N N . LYS A 1 168 ? 7.848 -3.552 -18.765 1.00 93.75 168 LYS A N 1
ATOM 1339 C CA . LYS A 1 168 ? 7.215 -4.041 -20.001 1.00 93.75 168 LYS A CA 1
ATOM 1340 C C . LYS A 1 168 ? 5.733 -3.675 -20.062 1.00 93.75 168 LYS A C 1
ATOM 1342 O O . LYS A 1 168 ? 5.226 -3.256 -21.099 1.00 93.75 168 LYS A O 1
ATOM 1347 N N . ALA A 1 169 ? 5.030 -3.799 -18.939 1.00 92.75 169 ALA A N 1
ATOM 1348 C CA . ALA A 1 169 ? 3.612 -3.486 -18.883 1.00 92.75 169 ALA A CA 1
ATOM 1349 C C . ALA A 1 169 ? 3.326 -1.972 -18.901 1.00 92.75 169 ALA A C 1
ATOM 1351 O O . ALA A 1 169 ? 2.239 -1.557 -19.303 1.00 92.75 169 ALA A O 1
ATOM 1352 N N . LEU A 1 170 ? 4.263 -1.144 -18.446 1.00 92.56 170 LEU A N 1
ATOM 1353 C CA . LEU A 1 170 ? 4.201 0.311 -18.563 1.00 92.56 170 LEU A CA 1
ATOM 1354 C C . LEU A 1 170 ? 4.458 0.759 -20.010 1.00 92.56 170 LEU A C 1
ATOM 1356 O O . LEU A 1 170 ? 3.686 1.561 -20.539 1.00 92.56 170 LEU A O 1
ATOM 1360 N N . ASP A 1 171 ? 5.458 0.175 -20.673 1.00 91.69 171 ASP A N 1
ATOM 1361 C CA . ASP A 1 171 ? 5.762 0.431 -22.086 1.00 91.69 171 ASP A CA 1
ATOM 1362 C C . ASP A 1 171 ? 4.589 0.049 -22.994 1.00 91.69 171 ASP A C 1
ATOM 1364 O O . ASP A 1 171 ? 4.158 0.855 -23.818 1.00 91.69 171 ASP A O 1
ATOM 1368 N N . ALA A 1 172 ? 3.989 -1.128 -22.777 1.00 90.75 172 ALA A N 1
ATOM 1369 C CA . ALA A 1 172 ? 2.811 -1.588 -23.518 1.00 90.75 172 ALA A CA 1
ATOM 1370 C C . ALA A 1 172 ? 1.590 -0.657 -23.377 1.00 90.75 172 ALA A C 1
ATOM 1372 O O . ALA A 1 172 ? 0.673 -0.709 -24.192 1.00 90.75 172 ALA A O 1
ATOM 1373 N N . ARG A 1 173 ? 1.569 0.203 -22.350 1.00 89.44 173 ARG A N 1
ATOM 1374 C CA . ARG A 1 173 ? 0.505 1.191 -22.109 1.00 89.44 173 ARG A CA 1
ATOM 1375 C C . ARG A 1 173 ? 0.903 2.617 -22.491 1.00 89.44 173 ARG A C 1
ATOM 1377 O O . ARG A 1 173 ? 0.201 3.553 -22.122 1.00 89.44 173 ARG A O 1
ATOM 1384 N N . GLY A 1 174 ? 2.028 2.799 -23.184 1.00 89.44 174 GLY A N 1
ATOM 1385 C CA . GLY A 1 174 ? 2.515 4.118 -23.595 1.00 89.44 174 GLY A CA 1
ATOM 1386 C C . GLY A 1 174 ? 2.998 4.992 -22.434 1.00 89.44 174 GLY A C 1
ATOM 1387 O O . GLY A 1 174 ? 3.082 6.209 -22.575 1.00 89.44 174 GLY A O 1
ATOM 1388 N N . MET A 1 175 ? 3.320 4.391 -21.284 1.00 91.69 175 MET A N 1
ATOM 1389 C CA . MET A 1 175 ? 3.763 5.083 -20.071 1.00 91.69 175 MET A CA 1
ATOM 1390 C C . MET A 1 175 ? 5.198 4.672 -19.709 1.00 91.69 175 MET A C 1
ATOM 1392 O O . MET A 1 175 ? 5.408 4.094 -18.643 1.00 91.69 175 MET A O 1
ATOM 1396 N N . PRO A 1 176 ? 6.199 4.924 -20.572 1.00 91.62 176 PRO A N 1
ATOM 1397 C CA . PRO A 1 176 ? 7.527 4.352 -20.405 1.00 91.62 176 PRO A CA 1
ATOM 1398 C C . PRO A 1 176 ? 8.179 4.806 -19.101 1.00 91.62 176 PRO A C 1
ATOM 1400 O O . PRO A 1 176 ? 8.183 5.995 -18.762 1.00 91.62 176 PRO A O 1
ATOM 1403 N N . LEU A 1 177 ? 8.777 3.854 -18.386 1.00 92.44 177 LEU A N 1
ATOM 1404 C CA . LEU A 1 177 ? 9.559 4.154 -17.193 1.00 92.44 177 LEU A CA 1
ATOM 1405 C C . LEU A 1 177 ? 10.904 4.751 -17.615 1.00 92.44 177 LEU A C 1
ATOM 1407 O O . LEU A 1 177 ? 11.656 4.141 -18.372 1.00 92.44 177 LEU A O 1
ATOM 1411 N N . ARG A 1 178 ? 11.239 5.933 -17.101 1.00 90.69 178 ARG A N 1
ATOM 1412 C CA . ARG A 1 178 ? 12.500 6.624 -17.395 1.00 90.69 178 ARG A CA 1
ATOM 1413 C C . ARG A 1 178 ? 13.286 6.880 -16.123 1.00 90.69 178 ARG A C 1
ATOM 1415 O O . ARG A 1 178 ? 12.726 6.974 -15.037 1.00 90.69 178 ARG A O 1
ATOM 1422 N N . ILE A 1 179 ? 14.599 7.001 -16.259 1.00 88.38 179 ILE A N 1
ATOM 1423 C CA . ILE A 1 179 ? 15.463 7.450 -15.170 1.00 88.38 179 ILE A CA 1
ATOM 1424 C C . ILE A 1 179 ? 15.669 8.944 -15.379 1.00 88.38 179 ILE A C 1
ATOM 1426 O O . ILE A 1 179 ? 16.266 9.344 -16.376 1.00 88.38 179 ILE A O 1
ATOM 1430 N N . ILE A 1 180 ? 15.146 9.753 -14.465 1.00 87.44 180 ILE A N 1
ATOM 1431 C CA . ILE A 1 180 ? 15.273 11.211 -14.500 1.00 87.44 180 ILE A CA 1
ATOM 1432 C C . ILE A 1 180 ? 15.913 11.706 -13.209 1.00 87.44 180 ILE A C 1
ATOM 1434 O O . ILE A 1 180 ? 15.885 11.030 -12.178 1.00 87.44 180 ILE A O 1
ATOM 1438 N N . GLU A 1 181 ? 16.506 12.891 -13.264 1.00 83.38 181 GLU A N 1
ATOM 1439 C CA . GLU A 1 181 ? 17.025 13.558 -12.081 1.00 83.38 181 GLU A CA 1
ATOM 1440 C C . GLU A 1 181 ? 15.925 14.423 -11.455 1.00 83.38 181 GLU A C 1
ATOM 1442 O O . GLU A 1 181 ? 15.422 15.355 -12.078 1.00 83.38 181 GLU A O 1
ATOM 1447 N N . LEU A 1 182 ? 15.537 14.092 -10.223 1.00 76.12 182 LEU A N 1
ATOM 1448 C CA . LEU A 1 182 ? 14.623 14.872 -9.389 1.00 76.12 182 LEU A CA 1
ATOM 1449 C C . LEU A 1 182 ? 15.339 15.229 -8.085 1.00 76.12 182 LEU A C 1
ATOM 1451 O O . LEU A 1 182 ? 15.893 14.347 -7.427 1.00 76.12 182 LEU A O 1
ATOM 1455 N N . ASP A 1 183 ? 15.328 16.503 -7.695 1.00 78.31 183 ASP A N 1
ATOM 1456 C CA . ASP A 1 183 ? 15.937 16.986 -6.445 1.00 78.31 183 ASP A CA 1
ATOM 1457 C C . ASP A 1 183 ? 17.404 16.547 -6.260 1.00 78.31 183 ASP A C 1
ATOM 1459 O O . ASP A 1 183 ? 17.808 16.099 -5.180 1.00 78.31 183 ASP A O 1
ATOM 1463 N N . LYS A 1 184 ? 18.207 16.639 -7.332 1.00 76.75 184 LYS A N 1
ATOM 1464 C CA . LYS A 1 184 ? 19.620 16.200 -7.379 1.00 76.75 184 LYS A CA 1
ATOM 1465 C C . LYS A 1 184 ? 19.813 14.696 -7.123 1.00 76.75 184 LYS A C 1
ATOM 1467 O O . LYS A 1 184 ? 20.865 14.256 -6.654 1.00 76.75 184 LYS A O 1
ATOM 1472 N N . LYS A 1 185 ? 18.773 13.887 -7.350 1.00 76.44 185 LYS A N 1
ATOM 1473 C CA . LYS A 1 185 ? 18.789 12.430 -7.179 1.00 76.44 185 LYS A CA 1
ATOM 1474 C C . LYS A 1 185 ? 18.207 11.759 -8.415 1.00 76.44 185 LYS A C 1
ATOM 1476 O O . LYS A 1 185 ? 17.129 12.109 -8.879 1.00 76.44 185 LYS A O 1
ATOM 1481 N N . GLN A 1 186 ? 18.890 10.733 -8.912 1.00 82.06 186 GLN A N 1
ATOM 1482 C CA . GLN A 1 186 ? 18.339 9.874 -9.959 1.00 82.06 186 GLN A CA 1
ATOM 1483 C C . GLN A 1 186 ? 17.174 9.051 -9.405 1.00 82.06 186 GLN A C 1
ATOM 1485 O O . GLN A 1 186 ? 17.307 8.401 -8.364 1.00 82.06 186 GLN A O 1
ATOM 1490 N N . ARG A 1 187 ? 16.036 9.088 -10.099 1.00 85.50 187 ARG A N 1
ATOM 1491 C CA . ARG A 1 187 ? 14.800 8.381 -9.752 1.00 85.50 187 ARG A CA 1
ATOM 1492 C C . ARG A 1 187 ? 14.230 7.684 -10.977 1.00 85.50 187 ARG A C 1
ATOM 1494 O O . ARG A 1 187 ? 14.322 8.194 -12.090 1.00 85.50 187 ARG A O 1
ATOM 1501 N N . SER A 1 188 ? 13.612 6.528 -10.762 1.00 90.25 188 SER A N 1
ATOM 1502 C CA . SER A 1 188 ? 12.771 5.888 -11.774 1.00 90.25 188 SER A CA 1
ATOM 1503 C C . SER A 1 188 ? 11.408 6.561 -11.769 1.00 90.25 188 SER A C 1
ATOM 1505 O O . SER A 1 188 ? 10.733 6.541 -10.744 1.00 90.25 188 SER A O 1
ATOM 1507 N N . CYS A 1 189 ? 11.006 7.162 -12.882 1.00 90.38 189 CYS A N 1
ATOM 1508 C CA . CYS A 1 189 ? 9.778 7.933 -12.981 1.00 90.38 189 C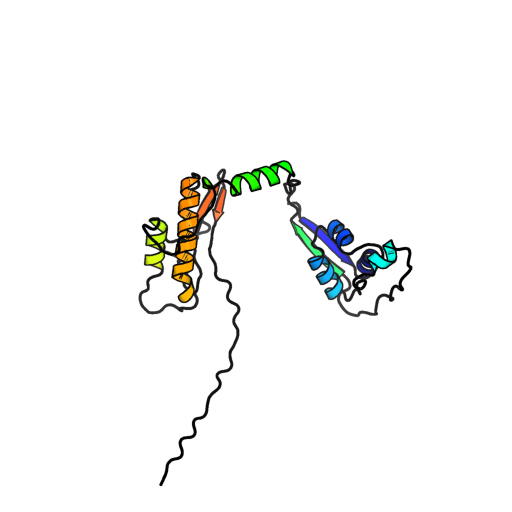YS A CA 1
ATOM 1509 C C . CYS A 1 189 ? 8.954 7.555 -14.207 1.00 90.38 189 CYS A C 1
ATOM 1511 O O . CYS A 1 189 ? 9.491 7.286 -15.281 1.00 90.38 189 CYS A O 1
ATOM 1513 N N . VAL A 1 190 ? 7.637 7.587 -14.028 1.00 93.19 190 VAL A N 1
ATOM 1514 C CA . VAL A 1 190 ? 6.651 7.569 -15.110 1.00 93.19 190 VAL A CA 1
ATOM 1515 C C . VAL A 1 190 ? 6.043 8.961 -15.201 1.00 93.19 190 VAL A C 1
ATOM 1517 O O . VAL A 1 190 ? 5.674 9.535 -14.174 1.00 93.19 190 VAL A O 1
ATOM 1520 N N . THR A 1 191 ? 5.934 9.506 -16.409 1.00 89.06 191 THR A N 1
ATOM 1521 C CA . THR A 1 191 ? 5.281 10.798 -16.635 1.00 89.06 191 THR A CA 1
ATOM 1522 C C . THR A 1 191 ? 3.817 10.571 -16.999 1.00 89.06 191 THR A C 1
ATOM 1524 O O . THR A 1 191 ? 3.527 10.009 -18.052 1.00 89.06 191 THR A O 1
ATOM 1527 N N . LEU A 1 192 ? 2.897 11.014 -16.141 1.00 85.69 192 LEU A N 1
ATOM 1528 C CA . LEU A 1 192 ? 1.451 10.967 -16.373 1.00 85.69 192 LEU A CA 1
ATOM 1529 C C . LEU A 1 192 ? 0.907 12.389 -16.374 1.00 85.69 192 LEU A C 1
ATOM 1531 O O . LEU A 1 192 ? 1.078 13.102 -15.391 1.00 85.69 192 LEU A O 1
ATOM 1535 N N . GLN A 1 193 ? 0.260 12.807 -17.465 1.00 84.75 193 GLN A N 1
ATOM 1536 C CA . GLN A 1 193 ? -0.376 14.133 -17.564 1.00 84.75 193 GLN A CA 1
ATOM 1537 C C . GLN A 1 193 ? 0.570 15.296 -17.177 1.00 84.75 193 GLN A C 1
ATOM 1539 O O . GLN A 1 193 ? 0.177 16.244 -16.507 1.00 84.75 193 GLN A O 1
ATOM 1544 N N . GLY A 1 194 ? 1.852 15.199 -17.553 1.00 81.38 194 GLY A N 1
ATOM 1545 C CA . GLY A 1 194 ? 2.876 16.201 -17.225 1.00 81.38 194 GLY A CA 1
ATOM 1546 C C . GLY A 1 194 ? 3.455 16.114 -15.805 1.00 81.38 194 GLY A C 1
ATOM 1547 O O . GLY A 1 194 ? 4.389 16.847 -15.491 1.00 81.38 194 GLY A O 1
ATOM 1548 N N . GLN A 1 195 ? 2.966 15.205 -14.958 1.00 86.00 195 GLN A N 1
ATOM 1549 C CA . GLN A 1 195 ? 3.498 14.964 -13.617 1.00 86.00 195 GLN A CA 1
ATOM 1550 C C . GLN A 1 195 ? 4.441 13.758 -13.598 1.00 86.00 195 GLN A C 1
ATOM 1552 O O . GLN A 1 195 ? 4.140 12.706 -14.162 1.00 86.00 195 GLN A O 1
ATOM 1557 N N . ASN A 1 196 ? 5.574 13.889 -12.905 1.00 88.25 196 ASN A N 1
ATOM 1558 C CA . ASN A 1 196 ? 6.539 12.805 -12.734 1.00 88.25 196 ASN A CA 1
ATOM 1559 C C . ASN A 1 196 ? 6.256 12.027 -11.448 1.00 88.25 196 ASN A C 1
ATOM 1561 O O . ASN A 1 196 ? 6.449 12.534 -10.344 1.00 88.25 196 ASN A O 1
ATOM 1565 N N . LEU A 1 197 ? 5.847 10.769 -11.591 1.00 90.31 197 LEU A N 1
ATOM 1566 C CA . LEU A 1 197 ? 5.623 9.860 -10.473 1.00 90.31 197 LEU A CA 1
ATOM 1567 C C . LEU A 1 197 ? 6.851 8.983 -10.263 1.00 90.31 197 LEU A C 1
ATOM 1569 O O . LEU A 1 197 ? 7.173 8.147 -11.106 1.00 90.31 197 LEU A O 1
ATOM 1573 N N . ALA A 1 198 ? 7.536 9.166 -9.133 1.00 89.62 198 ALA A N 1
ATOM 1574 C CA . ALA A 1 198 ? 8.674 8.338 -8.755 1.00 89.62 198 ALA A CA 1
ATOM 1575 C C . ALA A 1 198 ? 8.224 6.956 -8.253 1.00 89.62 198 ALA A C 1
ATOM 1577 O O . ALA A 1 198 ? 7.386 6.845 -7.358 1.00 89.62 198 ALA A O 1
ATOM 1578 N N . ILE A 1 199 ? 8.828 5.905 -8.803 1.00 90.75 199 ILE A N 1
ATOM 1579 C CA . ILE A 1 199 ? 8.601 4.507 -8.439 1.00 90.75 199 ILE A CA 1
ATOM 1580 C C . ILE A 1 199 ? 9.884 3.950 -7.826 1.00 90.75 199 ILE A C 1
ATOM 1582 O O . ILE A 1 199 ? 10.971 4.096 -8.383 1.00 90.75 199 ILE A O 1
ATOM 1586 N N . ARG A 1 200 ? 9.748 3.287 -6.676 1.00 89.88 200 ARG A N 1
ATOM 1587 C CA . ARG A 1 200 ? 10.845 2.620 -5.973 1.00 89.88 200 ARG A CA 1
ATOM 1588 C C . ARG A 1 200 ? 10.375 1.279 -5.430 1.00 89.88 200 ARG A C 1
ATOM 1590 O O . ARG A 1 200 ? 9.312 1.216 -4.814 1.00 89.88 200 ARG A O 1
ATOM 1597 N N . LEU A 1 201 ? 11.185 0.235 -5.596 1.00 89.69 201 LEU A N 1
ATOM 1598 C CA . LEU A 1 201 ? 10.947 -1.064 -4.962 1.00 89.69 201 LEU A CA 1
ATOM 1599 C C . LEU A 1 201 ? 11.853 -1.212 -3.738 1.00 89.69 201 LEU A C 1
ATOM 1601 O O . LEU A 1 201 ? 13.077 -1.130 -3.846 1.00 89.69 201 LEU A O 1
ATOM 1605 N N . VAL A 1 202 ? 11.243 -1.425 -2.573 1.00 87.88 202 VAL A N 1
ATOM 1606 C CA . VAL A 1 202 ? 11.950 -1.549 -1.293 1.00 87.88 202 VAL A CA 1
ATOM 1607 C C . VAL A 1 202 ? 11.513 -2.821 -0.582 1.00 87.88 202 VAL A C 1
ATOM 1609 O O . VAL A 1 202 ? 10.319 -3.080 -0.439 1.00 87.88 202 VAL A O 1
ATOM 1612 N N . GLU A 1 203 ? 12.484 -3.587 -0.099 1.00 84.62 203 GLU A N 1
ATOM 1613 C CA . GLU A 1 203 ? 12.268 -4.659 0.864 1.00 84.62 203 GLU A CA 1
ATOM 1614 C C . GLU A 1 203 ? 12.239 -4.070 2.281 1.00 84.62 203 GLU A C 1
ATOM 1616 O O . GLU A 1 203 ? 13.207 -3.466 2.741 1.00 84.62 203 GLU A O 1
ATOM 1621 N N . ILE A 1 204 ? 11.111 -4.217 2.980 1.00 80.56 204 ILE A N 1
ATOM 1622 C CA . ILE A 1 204 ? 10.984 -3.767 4.370 1.00 80.56 204 ILE A CA 1
ATOM 1623 C C . ILE A 1 204 ? 11.527 -4.871 5.276 1.00 80.56 204 ILE A C 1
ATOM 1625 O O . ILE A 1 204 ? 10.856 -5.872 5.517 1.00 80.56 204 ILE A O 1
ATOM 1629 N N . THR A 1 205 ? 12.730 -4.678 5.806 1.00 70.38 205 THR A N 1
ATOM 1630 C CA . THR A 1 205 ? 13.336 -5.598 6.775 1.00 70.38 205 THR A CA 1
ATOM 1631 C C . THR A 1 205 ? 13.219 -5.047 8.193 1.00 70.38 205 THR A C 1
ATOM 1633 O O . THR A 1 205 ? 13.628 -3.915 8.456 1.00 70.38 205 THR A O 1
ATOM 1636 N N . VAL A 1 206 ? 12.713 -5.853 9.130 1.00 68.00 206 VAL A N 1
ATOM 1637 C CA . VAL A 1 206 ? 12.737 -5.537 10.567 1.00 68.00 206 VAL A CA 1
ATOM 1638 C C . VAL A 1 206 ? 13.969 -6.194 11.181 1.00 68.00 206 VAL A C 1
ATOM 1640 O O . VAL A 1 206 ? 14.143 -7.407 11.086 1.00 68.00 206 VAL A O 1
ATOM 1643 N N . ARG A 1 207 ? 14.840 -5.399 11.809 1.00 59.09 207 ARG A N 1
ATOM 1644 C CA . ARG A 1 207 ? 16.026 -5.916 12.501 1.00 59.09 207 ARG A CA 1
ATOM 1645 C C . ARG A 1 207 ? 15.591 -6.702 13.738 1.00 59.09 207 ARG A C 1
ATOM 1647 O O . ARG A 1 207 ? 14.937 -6.156 14.620 1.00 59.09 207 ARG A O 1
ATOM 1654 N N . THR A 1 208 ? 16.004 -7.961 13.825 1.00 63.34 208 THR A N 1
ATOM 1655 C CA . THR A 1 208 ? 15.885 -8.776 15.039 1.00 63.34 208 THR A CA 1
ATOM 1656 C C . THR A 1 208 ? 17.287 -9.157 15.486 1.00 63.34 208 THR A C 1
ATOM 1658 O O . THR A 1 208 ? 18.011 -9.824 14.749 1.00 63.34 208 THR A O 1
ATOM 1661 N N . GLU A 1 209 ? 17.699 -8.715 16.672 1.00 52.97 209 GLU A N 1
ATOM 1662 C CA . GLU A 1 209 ? 18.960 -9.166 17.259 1.00 52.97 209 GLU A CA 1
ATOM 1663 C C . GLU A 1 209 ? 18.793 -10.602 17.746 1.00 52.97 209 GLU A C 1
ATOM 1665 O O . GLU A 1 209 ? 18.006 -10.885 18.648 1.00 52.97 209 GLU A O 1
ATOM 1670 N N . ARG A 1 210 ? 19.517 -11.530 17.122 1.00 55.12 210 ARG A N 1
ATOM 1671 C CA . ARG A 1 210 ? 19.657 -12.888 17.642 1.00 55.12 210 ARG A CA 1
ATOM 1672 C C . ARG A 1 210 ? 20.870 -12.895 18.561 1.00 55.12 210 ARG A C 1
ATOM 1674 O O . ARG A 1 210 ? 21.965 -12.551 18.120 1.00 55.12 210 ARG A O 1
ATOM 1681 N N . LYS A 1 211 ? 20.679 -13.269 19.830 1.00 54.03 211 LYS A N 1
ATOM 1682 C CA . LYS A 1 211 ? 21.804 -13.572 20.721 1.00 54.03 211 LYS A CA 1
ATOM 1683 C C . LYS A 1 211 ? 22.562 -14.747 20.108 1.00 54.03 211 LYS A C 1
ATOM 1685 O O . LYS A 1 211 ? 21.955 -15.778 19.827 1.00 54.03 211 LYS A O 1
ATOM 1690 N N . LEU A 1 212 ? 23.856 -14.570 19.866 1.00 59.31 212 LEU A N 1
ATOM 1691 C CA . LEU A 1 212 ? 24.734 -15.675 19.501 1.00 59.31 212 LEU A CA 1
ATOM 1692 C C . LEU A 1 212 ? 24.727 -16.656 20.679 1.00 59.31 212 LEU A C 1
ATOM 1694 O O . LEU A 1 212 ? 25.091 -16.277 21.792 1.00 59.31 212 LEU A O 1
ATOM 1698 N N . HIS A 1 213 ? 24.254 -17.881 20.456 1.00 48.06 213 HIS A N 1
ATOM 1699 C CA . HIS A 1 213 ? 24.490 -18.961 21.402 1.00 48.06 213 HIS A CA 1
ATOM 1700 C C . HIS A 1 213 ? 25.944 -19.378 21.197 1.00 48.06 213 HIS A C 1
ATOM 1702 O O . HIS A 1 213 ? 26.306 -19.879 20.135 1.00 48.06 213 HIS A O 1
ATOM 1708 N N . VAL A 1 214 ? 26.801 -19.036 22.155 1.00 49.12 214 VAL A N 1
ATOM 1709 C CA . VAL A 1 214 ? 28.173 -19.534 22.178 1.00 49.12 214 VAL A CA 1
ATOM 1710 C C . VAL A 1 214 ? 28.080 -20.933 22.770 1.00 49.12 214 VAL A C 1
ATOM 1712 O O . VAL A 1 214 ? 28.049 -21.080 23.989 1.00 49.12 214 VAL A O 1
ATOM 1715 N N . ASP A 1 215 ? 27.974 -21.946 21.912 1.00 45.06 215 ASP A N 1
ATOM 1716 C CA . ASP A 1 215 ? 28.194 -23.327 22.328 1.00 45.06 215 ASP A CA 1
ATOM 1717 C C . ASP A 1 215 ? 29.668 -23.456 22.723 1.00 45.06 215 ASP A C 1
ATOM 1719 O O . ASP A 1 215 ? 30.565 -23.542 21.883 1.00 45.06 215 ASP A O 1
ATOM 1723 N N . ALA A 1 216 ? 29.928 -23.398 24.028 1.00 44.97 216 ALA A N 1
ATOM 1724 C CA . ALA A 1 216 ? 31.217 -23.743 24.598 1.00 44.97 216 ALA A CA 1
ATOM 1725 C C . ALA A 1 216 ? 31.415 -25.257 24.445 1.00 44.97 216 ALA A C 1
ATOM 1727 O O . ALA A 1 216 ? 31.026 -26.045 25.305 1.00 44.97 216 ALA A O 1
ATOM 1728 N N . VAL A 1 217 ? 32.010 -25.673 23.327 1.00 43.72 217 VAL A N 1
ATOM 1729 C CA . VAL A 1 217 ? 32.570 -27.018 23.193 1.00 43.72 217 VAL A CA 1
ATOM 1730 C C . VAL A 1 217 ? 33.842 -27.061 24.038 1.00 43.72 217 VAL A C 1
ATOM 1732 O O . VAL A 1 217 ? 34.936 -26.744 23.576 1.00 43.72 217 VAL A O 1
ATOM 1735 N N . SER A 1 218 ? 33.684 -27.416 25.311 1.00 42.69 218 SER A N 1
ATOM 1736 C CA . SER A 1 218 ? 34.784 -27.822 26.181 1.00 42.69 218 SER A CA 1
ATOM 1737 C C . SER A 1 218 ? 35.320 -29.162 25.676 1.00 42.69 218 SER A C 1
ATOM 1739 O O . SER A 1 218 ? 34.734 -30.209 25.939 1.00 42.69 218 SER A O 1
ATOM 1741 N N . VAL A 1 219 ? 36.414 -29.133 24.917 1.00 44.09 219 VAL A N 1
ATOM 1742 C CA . VAL A 1 219 ? 37.177 -30.336 24.564 1.00 44.09 219 VAL A CA 1
ATOM 1743 C C . VAL A 1 219 ? 37.987 -30.749 25.802 1.00 44.09 219 VAL A C 1
ATOM 1745 O O . VAL A 1 219 ? 38.799 -29.944 26.264 1.00 44.09 219 VAL A O 1
ATOM 1748 N N . PRO A 1 220 ? 37.806 -31.955 26.372 1.00 45.09 220 PRO A N 1
ATOM 1749 C CA . PRO A 1 220 ? 38.686 -32.430 27.425 1.00 45.09 220 PRO A CA 1
ATOM 1750 C C . PRO A 1 220 ? 40.009 -32.885 26.802 1.00 45.09 220 PRO A C 1
ATOM 1752 O O . PRO A 1 220 ? 40.039 -33.765 25.943 1.00 45.09 220 PRO A O 1
ATOM 1755 N N . VAL A 1 221 ? 41.103 -32.268 27.244 1.00 43.62 221 VAL A N 1
ATOM 1756 C CA . VAL A 1 221 ? 42.468 -32.747 27.008 1.00 43.62 221 VAL A CA 1
ATOM 1757 C C . VAL A 1 221 ? 42.647 -34.009 27.852 1.00 43.62 221 VAL A C 1
ATOM 1759 O O . VAL A 1 221 ? 42.657 -33.932 29.080 1.00 43.62 221 VAL A O 1
ATOM 1762 N N . LEU A 1 222 ? 42.723 -35.170 27.199 1.00 44.88 222 LEU A N 1
ATOM 1763 C CA . LEU A 1 222 ? 43.162 -36.409 27.839 1.00 44.88 222 LEU A CA 1
ATOM 1764 C C . LEU A 1 222 ? 44.691 -36.411 27.938 1.00 44.88 222 LEU A C 1
ATOM 1766 O O . LEU A 1 222 ? 45.380 -35.942 27.033 1.00 44.88 222 LEU A O 1
ATOM 1770 N N . SER A 1 223 ? 45.138 -36.873 29.102 1.00 46.72 223 SER A N 1
ATOM 1771 C CA . SER A 1 223 ? 46.493 -36.856 29.661 1.00 46.72 223 SER A CA 1
ATOM 1772 C C . SER A 1 223 ? 47.493 -37.731 28.918 1.00 46.72 223 SER A C 1
ATOM 1774 O O . SER A 1 223 ? 47.067 -38.772 28.372 1.00 46.72 223 SER A O 1
#